Protein AF-A0A7C0URX2-F1 (afdb_monomer)

Sequence (349 aa):
DLDVPRIVHVITKKGKGLHFAEENPEVYHLSPAFLKKIKKKRTFSKVFGEEMVKIGERRKDVVAITAAMELGTGLKDFKERFPERFFDVGIAEQHAVSFASGLSKGGTIPVVAIYSTFLQRALDQIILDVGLQKNKVIFAVDRAGLVPGDGPTHQGIFDLSYFSFFKDFILMSPKDGNELSRMLNFALQTENTCVIRYPKDSADNLPIDTDLTPYRAEVLSEGDDLLIISLGKMSYYVYNILESLHEEGIYPMVLNMRFANPLDIDTVLKYARKIKKVLIVEDHFQFGGIGTRIKPVLMDITGIKIKHLAVTETYPPVGTREELLKRYKLNEEGIKEECERIVGKKIPT

Foldseek 3Di:
DDPDDDDDDDDDQQPPPNVVCSVVVPVVVPDDPDDDPDPDFAWLLCLVCVLLLVCVVVDVLEAEEEAQCCVVSNVVVVCVVPVVRYYHPHNCLLCRLLVQLVSQVVRGEYEYRYELLSNVVNLVSCVPSPQVVQGQYEYEHEQAFQAAFPFQSRGNFCNLQSVVVHQQEWEFAALASLLSSLQVVVSVVDSGHYYYHYRRDHRDDDPDDDHDDPQAWDFLFDDQLEEEEEEHNLLVLVNVCQVVCVVVVHGYGYTHQRTQHPGPLVVVCVNCLRRLHYEYAYSHEPPSGSCPVNVVSSVVRPNHDYDYQYDDDSTQGHHGPQVSCVVRLSGSVSVSVVSCVSSPHDDDD

Structure (mmCIF, N/CA/C/O backbone):
data_AF-A0A7C0URX2-F1
#
_entry.id   AF-A0A7C0URX2-F1
#
loop_
_atom_site.group_PDB
_atom_site.id
_atom_site.type_symbol
_atom_site.label_atom_id
_atom_site.label_alt_id
_atom_site.label_comp_id
_atom_site.label_asym_id
_atom_site.label_entity_id
_atom_site.label_seq_id
_atom_site.pdbx_PDB_ins_code
_atom_site.Cartn_x
_atom_site.Cartn_y
_atom_site.Cartn_z
_atom_site.occupancy
_atom_site.B_iso_or_equiv
_atom_site.auth_seq_id
_atom_site.auth_comp_id
_atom_site.auth_asym_id
_atom_site.auth_atom_id
_atom_site.pdbx_PDB_model_num
ATOM 1 N N . ASP A 1 1 ? 25.320 38.474 -25.582 1.00 62.94 1 ASP A N 1
ATOM 2 C CA . ASP A 1 1 ? 23.965 37.904 -25.647 1.00 62.94 1 ASP A CA 1
ATOM 3 C C . ASP A 1 1 ? 23.908 36.768 -26.645 1.00 62.94 1 ASP A C 1
ATOM 5 O O . ASP A 1 1 ? 24.702 36.753 -27.580 1.00 62.94 1 ASP A O 1
ATOM 9 N N . LEU A 1 2 ? 23.058 35.774 -26.393 1.00 77.19 2 LEU A N 1
ATOM 10 C CA . LEU A 1 2 ? 22.805 34.678 -27.327 1.00 77.19 2 LEU A CA 1
ATOM 11 C C . LEU A 1 2 ? 21.366 34.809 -27.831 1.00 77.19 2 LEU A C 1
ATOM 13 O O . LEU A 1 2 ? 20.440 34.793 -27.027 1.00 77.19 2 LEU A O 1
ATOM 17 N N . ASP A 1 3 ? 21.192 34.886 -29.151 1.00 88.62 3 ASP A N 1
ATOM 18 C CA . ASP A 1 3 ? 19.897 35.186 -29.788 1.00 88.62 3 ASP A CA 1
ATOM 19 C C . ASP A 1 3 ? 19.007 33.949 -30.022 1.00 88.62 3 ASP A C 1
ATOM 21 O O . ASP A 1 3 ? 17.903 34.060 -30.549 1.00 88.62 3 ASP A O 1
ATOM 25 N N . VAL A 1 4 ? 19.479 32.749 -29.657 1.00 92.12 4 VAL A N 1
ATOM 26 C CA . VAL A 1 4 ? 18.742 31.480 -29.805 1.00 92.12 4 VAL A CA 1
ATOM 27 C C . VAL A 1 4 ? 19.079 30.495 -28.676 1.00 92.12 4 VAL A C 1
ATOM 29 O O . VAL A 1 4 ? 20.197 30.537 -28.150 1.00 92.12 4 VAL A O 1
ATOM 32 N N . PRO A 1 5 ? 18.176 29.552 -28.332 1.00 92.94 5 PRO A N 1
ATOM 33 C CA . PRO A 1 5 ? 18.477 28.471 -27.396 1.00 92.94 5 PRO A CA 1
ATOM 34 C C . PRO A 1 5 ? 19.666 27.626 -27.875 1.00 92.94 5 PRO A C 1
ATOM 36 O O . PRO A 1 5 ? 19.731 27.215 -29.035 1.00 92.94 5 PRO A O 1
ATOM 39 N N . ARG A 1 6 ? 20.610 27.337 -26.975 1.00 90.25 6 ARG A N 1
ATOM 40 C CA . ARG A 1 6 ? 21.765 26.464 -27.231 1.00 90.25 6 ARG A CA 1
ATOM 41 C C . ARG A 1 6 ? 21.789 25.342 -26.199 1.00 90.25 6 ARG A C 1
ATOM 43 O O . ARG A 1 6 ? 21.566 25.587 -25.018 1.00 90.25 6 ARG A O 1
ATOM 50 N N . ILE A 1 7 ? 22.099 24.125 -26.641 1.00 93.81 7 ILE A N 1
ATOM 51 C CA . ILE A 1 7 ? 22.352 22.982 -25.758 1.00 93.81 7 ILE A CA 1
ATOM 52 C C . ILE A 1 7 ? 23.865 22.814 -25.639 1.00 93.81 7 ILE A C 1
ATOM 54 O O . ILE A 1 7 ? 24.548 22.628 -26.645 1.00 93.81 7 ILE A O 1
ATOM 58 N N . VAL A 1 8 ? 24.386 22.856 -24.413 1.00 94.62 8 VAL A N 1
ATOM 59 C CA . VAL A 1 8 ? 25.767 22.455 -24.121 1.00 94.62 8 VAL A CA 1
ATOM 60 C C . VAL A 1 8 ? 25.733 21.017 -23.616 1.00 94.62 8 VAL A C 1
ATOM 62 O O . VAL A 1 8 ? 25.289 20.755 -22.501 1.00 94.62 8 VAL A O 1
ATOM 65 N N . HIS A 1 9 ? 26.176 20.072 -24.445 1.00 96.12 9 HIS A N 1
ATOM 66 C CA . HIS A 1 9 ? 26.252 18.664 -24.062 1.00 96.12 9 HIS A CA 1
ATOM 67 C C . HIS A 1 9 ? 27.547 18.410 -23.281 1.00 96.12 9 HIS A C 1
ATOM 69 O O . HIS A 1 9 ? 28.633 18.368 -23.856 1.00 96.12 9 HIS A O 1
ATOM 75 N N . VAL A 1 10 ? 27.429 18.255 -21.961 1.00 95.38 10 VAL A N 1
ATOM 76 C CA . VAL A 1 10 ? 28.558 17.969 -21.064 1.00 95.38 10 VAL A CA 1
ATOM 77 C C . VAL A 1 10 ? 28.549 16.494 -20.668 1.00 95.38 10 VAL A C 1
ATOM 79 O O . VAL A 1 10 ? 27.546 15.990 -20.169 1.00 95.38 10 VAL A O 1
ATOM 82 N N . ILE A 1 11 ? 29.685 15.816 -20.840 1.00 94.94 11 ILE A N 1
ATOM 83 C CA . ILE A 1 11 ? 29.885 14.426 -20.409 1.00 94.94 11 ILE A CA 1
ATOM 84 C C . ILE A 1 11 ? 30.53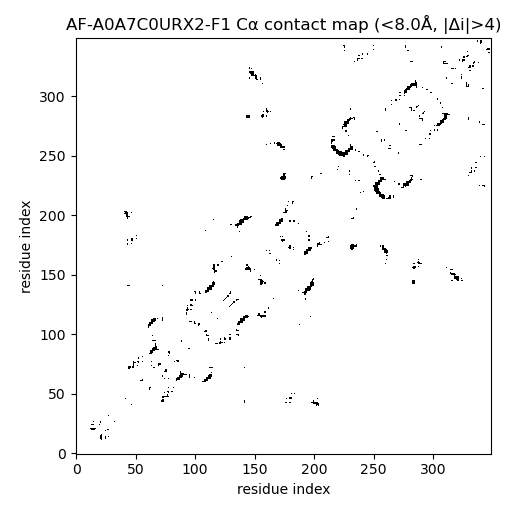1 14.439 -19.020 1.00 94.94 11 ILE A C 1
ATOM 86 O O . ILE A 1 11 ? 31.607 15.006 -18.832 1.00 94.94 11 ILE A O 1
ATOM 90 N N . THR A 1 12 ? 29.883 13.812 -18.037 1.00 93.38 12 THR A N 1
ATOM 91 C CA . THR A 1 12 ? 30.368 13.736 -16.647 1.00 93.38 12 THR A CA 1
ATOM 92 C C . THR A 1 12 ? 30.419 12.287 -16.157 1.00 93.38 12 THR A C 1
ATOM 94 O O . THR A 1 12 ? 29.844 11.392 -16.773 1.00 93.38 12 THR A O 1
ATOM 97 N N . LYS A 1 13 ? 31.118 12.040 -15.039 1.00 89.25 13 LYS A N 1
ATOM 98 C CA . LYS A 1 13 ? 31.151 10.736 -14.357 1.00 89.25 13 LYS A CA 1
ATOM 99 C C . LYS A 1 13 ? 30.486 10.869 -12.987 1.00 89.25 13 LYS A C 1
ATOM 101 O O . LYS A 1 13 ? 30.905 11.692 -12.175 1.00 89.25 13 LYS A O 1
ATOM 106 N N . LYS A 1 14 ? 29.448 10.076 -12.713 1.00 85.62 14 LYS A N 1
ATOM 107 C CA . LYS A 1 14 ? 28.766 10.088 -11.410 1.00 85.62 14 LYS A CA 1
ATOM 108 C C . LYS A 1 14 ? 29.747 9.684 -10.303 1.00 85.62 14 LYS A C 1
ATOM 110 O O . LYS A 1 14 ? 30.506 8.737 -10.472 1.00 85.62 14 LYS A O 1
ATOM 115 N N . GLY A 1 15 ? 29.762 10.442 -9.205 1.00 85.06 15 GLY A N 1
ATOM 116 C CA . GLY A 1 15 ? 30.718 10.243 -8.111 1.00 85.06 15 GLY A CA 1
ATOM 117 C C . GLY A 1 15 ? 32.150 10.707 -8.409 1.00 85.06 15 GLY A C 1
ATOM 118 O O . GLY A 1 15 ? 33.035 10.378 -7.624 1.00 85.06 15 GLY A O 1
ATOM 119 N N . LYS A 1 16 ? 32.401 11.452 -9.506 1.00 86.62 16 LYS A N 1
ATOM 120 C CA . LYS A 1 16 ? 33.749 11.913 -9.884 1.00 86.62 16 LYS A CA 1
ATOM 121 C C . LYS A 1 16 ? 34.481 12.542 -8.693 1.00 86.62 16 LYS A C 1
ATOM 123 O O . LYS A 1 16 ? 33.985 13.494 -8.099 1.00 86.62 16 LYS A O 1
ATOM 128 N N . GLY A 1 17 ? 35.667 12.022 -8.384 1.00 87.75 17 GLY A N 1
ATOM 129 C CA . GLY A 1 17 ? 36.479 12.442 -7.237 1.00 87.75 17 GLY A CA 1
ATOM 130 C C . GLY A 1 17 ? 36.343 11.551 -5.995 1.00 87.75 17 GLY A C 1
ATOM 131 O O . GLY A 1 17 ? 37.107 11.729 -5.051 1.00 87.75 17 GLY A O 1
ATOM 132 N N . LEU A 1 18 ? 35.435 10.567 -5.994 1.00 83.50 18 LEU A N 1
ATOM 133 C CA . LEU A 1 18 ? 35.256 9.580 -4.923 1.00 83.50 18 LEU A CA 1
ATOM 134 C C . LEU A 1 18 ? 35.320 8.160 -5.506 1.00 83.50 18 LEU A C 1
ATOM 136 O O . LEU A 1 18 ? 34.331 7.666 -6.039 1.00 83.50 18 LEU A O 1
ATOM 140 N N . HIS A 1 19 ? 36.470 7.486 -5.386 1.00 83.62 19 HIS A N 1
ATOM 141 C CA . HIS A 1 19 ? 36.752 6.201 -6.057 1.00 83.62 19 HIS A CA 1
ATOM 142 C C . HIS A 1 19 ? 35.640 5.149 -5.895 1.00 83.62 19 HIS A C 1
ATOM 144 O O . HIS A 1 19 ? 35.141 4.619 -6.881 1.00 83.62 19 HIS A O 1
ATOM 150 N N . PHE A 1 20 ? 35.175 4.905 -4.667 1.00 80.75 20 PHE A N 1
ATOM 151 C CA . PHE A 1 20 ? 34.118 3.922 -4.397 1.00 80.75 20 PHE A CA 1
ATOM 152 C C . PHE A 1 20 ? 32.764 4.298 -5.032 1.00 80.75 20 PHE A C 1
ATOM 154 O O . PHE A 1 20 ? 32.006 3.415 -5.435 1.00 80.75 20 PHE A O 1
ATOM 161 N N . ALA A 1 21 ? 32.459 5.597 -5.151 1.00 81.75 21 ALA A N 1
ATOM 162 C CA . ALA A 1 21 ? 31.243 6.095 -5.792 1.00 81.75 21 ALA A CA 1
ATOM 163 C C . ALA A 1 21 ? 31.359 6.096 -7.322 1.00 81.75 21 ALA A C 1
ATOM 165 O O . ALA A 1 21 ? 30.354 5.922 -8.003 1.00 81.75 21 ALA A O 1
ATOM 166 N N . GLU A 1 22 ? 32.573 6.251 -7.856 1.00 84.69 22 GLU A N 1
ATOM 167 C CA . GLU A 1 22 ? 32.857 6.070 -9.280 1.00 84.69 22 GLU A CA 1
ATOM 168 C C . GLU A 1 22 ? 32.729 4.601 -9.718 1.00 84.69 22 GLU A C 1
ATOM 170 O O . GLU A 1 22 ? 32.303 4.349 -10.843 1.00 84.69 22 GLU A O 1
ATOM 175 N N . GLU A 1 23 ? 33.105 3.648 -8.857 1.00 84.06 23 GLU A N 1
ATOM 176 C CA . GLU A 1 23 ? 33.003 2.204 -9.125 1.00 84.06 23 GLU A CA 1
ATOM 177 C C . GLU A 1 23 ? 31.579 1.664 -8.961 1.00 84.06 23 GLU A C 1
ATOM 179 O O . GLU A 1 23 ? 31.169 0.784 -9.711 1.00 84.06 23 GLU A O 1
ATOM 184 N N . ASN A 1 24 ? 30.811 2.187 -7.996 1.00 79.56 24 ASN A N 1
ATOM 185 C CA . ASN A 1 24 ? 29.455 1.711 -7.693 1.00 79.56 24 ASN A CA 1
ATOM 186 C C . ASN A 1 24 ? 28.424 2.861 -7.644 1.00 79.56 24 ASN A C 1
ATOM 188 O O . ASN A 1 24 ? 27.751 3.060 -6.625 1.00 79.56 24 ASN A O 1
ATOM 192 N N . PRO A 1 25 ? 28.254 3.633 -8.732 1.00 78.88 25 PRO A N 1
ATOM 193 C CA . PRO A 1 25 ? 27.472 4.876 -8.735 1.00 78.88 25 PRO A CA 1
ATOM 194 C C . PRO A 1 25 ? 25.976 4.690 -8.436 1.00 78.88 25 PRO A C 1
ATOM 196 O O . PRO A 1 25 ? 25.285 5.644 -8.065 1.00 78.88 25 PRO A O 1
ATOM 199 N N . GLU A 1 26 ? 25.461 3.476 -8.609 1.00 76.25 26 GLU A N 1
ATOM 200 C CA . GLU A 1 26 ? 24.081 3.104 -8.300 1.00 76.25 26 GLU A CA 1
ATOM 201 C C . GLU A 1 26 ? 23.850 2.982 -6.787 1.00 76.25 26 GLU A C 1
ATOM 203 O O . GLU A 1 26 ? 22.880 3.523 -6.258 1.00 76.25 26 GLU A O 1
ATOM 208 N N . VAL A 1 27 ? 24.791 2.358 -6.069 1.00 74.38 27 VAL A N 1
ATOM 209 C CA . VAL A 1 27 ? 24.742 2.182 -4.606 1.00 74.38 27 VAL A CA 1
ATOM 210 C C . VAL A 1 27 ? 24.884 3.527 -3.890 1.00 74.38 27 VAL A C 1
ATOM 212 O O . VAL A 1 27 ? 24.195 3.803 -2.906 1.00 74.38 27 VAL A O 1
ATOM 215 N N . TYR A 1 28 ? 25.752 4.392 -4.414 1.00 74.25 28 TYR A N 1
ATOM 216 C CA . TYR A 1 28 ? 26.068 5.692 -3.823 1.00 74.25 28 TYR A CA 1
ATOM 217 C C . TYR A 1 28 ? 25.217 6.843 -4.380 1.00 74.25 28 TYR A C 1
ATOM 219 O O . TYR A 1 28 ? 25.561 8.005 -4.194 1.00 74.25 28 TYR A O 1
ATOM 227 N N . HIS A 1 29 ? 24.087 6.550 -5.036 1.00 72.88 29 HIS A N 1
ATOM 228 C CA . HIS A 1 29 ? 23.225 7.587 -5.613 1.00 72.88 29 HIS A CA 1
ATOM 229 C C . HIS A 1 29 ? 22.652 8.562 -4.568 1.00 72.88 29 HIS A C 1
ATOM 231 O O . HIS A 1 29 ? 22.529 9.747 -4.866 1.00 72.88 29 HIS A O 1
ATOM 237 N N . LEU A 1 30 ? 22.318 8.055 -3.375 1.00 61.75 30 LEU A N 1
ATOM 238 C CA . LEU A 1 30 ? 21.712 8.808 -2.264 1.00 61.75 30 LEU A CA 1
ATOM 239 C C . LEU A 1 30 ? 22.361 8.499 -0.899 1.00 61.75 30 LEU A C 1
ATOM 241 O O . LEU A 1 30 ? 21.925 9.022 0.123 1.00 61.75 30 LEU A O 1
ATOM 245 N N . SER A 1 31 ? 23.377 7.629 -0.852 1.00 59.53 31 SER A N 1
ATOM 246 C CA . SER A 1 31 ? 23.990 7.209 0.415 1.00 59.53 31 SER A CA 1
ATOM 247 C C . SER A 1 31 ? 25.107 8.166 0.826 1.00 59.53 31 SER A C 1
ATOM 249 O O . SER A 1 31 ? 26.057 8.332 0.055 1.00 59.53 31 SER A O 1
ATOM 251 N N . PRO A 1 32 ? 25.072 8.743 2.046 1.00 53.81 32 PRO A N 1
ATOM 252 C CA . PRO A 1 32 ? 26.237 9.410 2.606 1.00 53.81 32 PRO A CA 1
ATOM 253 C C . PRO A 1 32 ? 27.400 8.418 2.648 1.00 53.81 32 PRO A C 1
ATOM 255 O O . PRO A 1 32 ? 27.251 7.303 3.148 1.00 53.81 32 PRO A O 1
ATOM 258 N N . ALA A 1 33 ? 28.564 8.835 2.159 1.00 48.25 33 ALA A N 1
ATOM 259 C CA . ALA A 1 33 ? 29.767 8.016 1.992 1.00 48.25 33 ALA A CA 1
ATOM 260 C C . ALA A 1 33 ? 30.328 7.347 3.275 1.00 48.25 33 ALA A C 1
ATOM 262 O O . ALA A 1 33 ? 31.351 6.672 3.206 1.00 48.25 33 ALA A O 1
ATOM 263 N N . PHE A 1 34 ? 29.691 7.507 4.443 1.00 50.97 34 PHE A N 1
ATOM 264 C CA . PHE A 1 34 ? 30.297 7.240 5.752 1.00 50.97 34 PHE A CA 1
ATOM 265 C C . PHE A 1 34 ? 29.464 6.412 6.747 1.00 50.97 34 PHE A C 1
ATOM 267 O O . PHE A 1 34 ? 29.877 6.275 7.899 1.00 50.97 34 PHE A O 1
ATOM 274 N N . LEU A 1 35 ? 28.319 5.828 6.374 1.00 46.44 35 LEU A N 1
ATOM 275 C CA . LEU A 1 35 ? 27.488 5.117 7.359 1.00 46.44 35 LEU A CA 1
ATOM 276 C C . LEU A 1 35 ? 27.747 3.601 7.430 1.00 46.44 35 LEU A C 1
ATOM 278 O O . LEU A 1 35 ? 27.738 2.880 6.434 1.00 46.44 35 LEU A O 1
ATOM 282 N N . LYS A 1 36 ? 27.996 3.168 8.678 1.00 44.53 36 LYS A N 1
ATOM 283 C CA . LYS A 1 36 ? 28.277 1.816 9.196 1.00 44.53 36 LYS A CA 1
ATOM 284 C C . LYS A 1 36 ? 27.405 0.720 8.572 1.00 44.53 36 LYS A C 1
ATOM 286 O O . LYS A 1 36 ? 26.278 0.976 8.175 1.00 44.53 36 LYS A O 1
ATOM 291 N N . LYS A 1 37 ? 27.889 -0.535 8.619 1.00 41.38 37 LYS A N 1
ATOM 292 C CA . LYS A 1 37 ? 27.102 -1.765 8.376 1.00 41.38 37 LYS A CA 1
ATOM 293 C C . LYS A 1 37 ? 25.793 -1.735 9.184 1.00 41.38 37 LYS A C 1
ATOM 295 O O . LYS A 1 37 ? 25.756 -2.178 10.330 1.00 41.38 37 LYS A O 1
ATOM 300 N N . ILE A 1 38 ? 24.718 -1.229 8.590 1.00 50.25 38 ILE A N 1
ATOM 301 C CA . ILE A 1 38 ? 23.366 -1.368 9.127 1.00 50.25 38 ILE A CA 1
ATOM 302 C C . ILE A 1 38 ? 22.976 -2.832 8.912 1.00 50.25 38 ILE A C 1
ATOM 304 O O . ILE A 1 38 ? 23.150 -3.372 7.815 1.00 50.25 38 ILE A O 1
ATOM 308 N N . LYS A 1 39 ? 22.483 -3.506 9.961 1.00 50.28 39 LYS A N 1
ATOM 309 C CA . LYS A 1 39 ? 21.893 -4.845 9.820 1.00 50.28 39 LYS A CA 1
ATOM 310 C C . LYS A 1 39 ? 20.808 -4.760 8.744 1.00 50.28 39 LYS A C 1
ATOM 312 O O . LYS A 1 39 ? 19.854 -4.002 8.901 1.00 50.28 39 LYS A O 1
ATOM 317 N N . LYS A 1 40 ? 20.965 -5.510 7.647 1.00 59.16 40 LYS A N 1
ATOM 318 C CA . LYS A 1 40 ? 19.985 -5.549 6.555 1.00 59.16 40 LYS A CA 1
ATOM 319 C C . LYS A 1 40 ? 18.682 -6.154 7.084 1.00 59.16 40 LYS A C 1
ATOM 321 O O . LYS A 1 40 ? 18.547 -7.374 7.114 1.00 59.16 40 LYS A O 1
ATOM 326 N N . LYS A 1 41 ? 17.741 -5.310 7.517 1.00 78.06 41 LYS A N 1
ATOM 327 C CA . LYS A 1 41 ? 16.351 -5.727 7.742 1.00 78.06 41 LYS A CA 1
ATOM 328 C C . LYS A 1 41 ? 15.763 -6.185 6.405 1.00 78.06 41 LYS A C 1
ATOM 330 O O . LYS A 1 41 ? 16.112 -5.643 5.353 1.00 78.06 41 LYS A O 1
ATOM 335 N N . ARG A 1 42 ? 14.899 -7.199 6.430 1.00 90.94 42 ARG A N 1
ATOM 336 C CA . ARG A 1 42 ? 14.163 -7.644 5.241 1.00 90.94 42 ARG A CA 1
ATOM 337 C C . ARG A 1 42 ? 13.133 -6.564 4.907 1.00 90.94 42 ARG A C 1
ATOM 339 O O . ARG A 1 42 ? 12.306 -6.247 5.751 1.00 90.94 42 ARG A O 1
ATOM 346 N N . THR A 1 43 ? 13.219 -5.947 3.732 1.00 96.25 43 THR A N 1
ATOM 347 C CA . THR A 1 43 ? 12.327 -4.849 3.312 1.00 96.25 43 THR A CA 1
ATOM 348 C C . THR A 1 43 ? 11.208 -5.351 2.408 1.00 96.25 43 THR A C 1
ATOM 350 O O . THR A 1 43 ? 11.351 -6.411 1.795 1.00 96.25 43 THR A O 1
ATOM 353 N N . PHE A 1 44 ? 10.126 -4.579 2.263 1.00 98.12 44 PHE A N 1
ATOM 354 C CA . PHE A 1 44 ? 9.050 -4.924 1.323 1.00 98.12 44 PHE A CA 1
ATOM 355 C C . PHE A 1 44 ? 9.555 -5.085 -0.116 1.00 98.12 44 PHE A C 1
ATOM 357 O O . PHE A 1 44 ? 9.217 -6.074 -0.755 1.00 98.12 44 PHE A O 1
ATOM 364 N N . SER A 1 45 ? 10.442 -4.207 -0.601 1.00 97.81 45 SER A N 1
ATOM 365 C CA . SER A 1 45 ? 11.033 -4.339 -1.946 1.00 97.81 45 SER A CA 1
ATOM 366 C C . SER A 1 45 ? 11.822 -5.634 -2.115 1.00 97.81 45 SER A C 1
ATOM 368 O O . SER A 1 45 ? 11.778 -6.252 -3.173 1.00 97.81 45 SER A O 1
ATOM 370 N N . LYS A 1 46 ? 12.526 -6.081 -1.065 1.00 97.00 46 LYS A N 1
ATOM 371 C CA . LYS A 1 46 ? 13.247 -7.356 -1.099 1.00 97.00 46 LYS A CA 1
ATOM 372 C C . LYS A 1 46 ? 12.278 -8.539 -1.161 1.00 97.00 46 LYS A C 1
ATOM 374 O O . LYS A 1 46 ? 12.495 -9.441 -1.959 1.00 97.00 46 LYS A O 1
ATOM 379 N N . VAL A 1 47 ? 11.210 -8.521 -0.362 1.00 98.25 47 VAL A N 1
ATOM 380 C CA . VAL A 1 47 ? 10.165 -9.560 -0.406 1.00 98.25 47 VAL A CA 1
ATO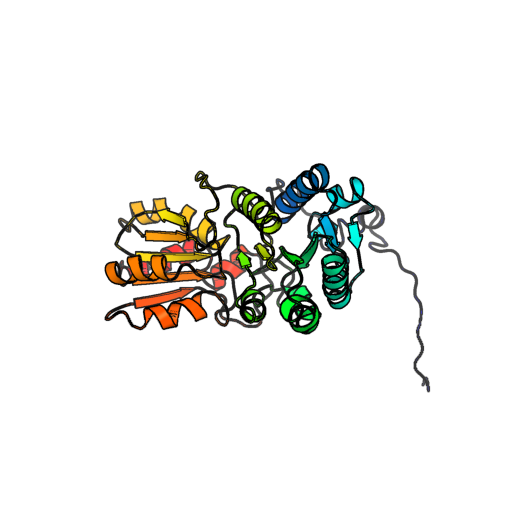M 381 C C . VAL A 1 47 ? 9.477 -9.592 -1.770 1.00 98.25 47 VAL A C 1
ATOM 383 O O . VAL A 1 47 ? 9.310 -10.666 -2.337 1.00 98.25 47 VAL A O 1
ATOM 386 N N . PHE A 1 48 ? 9.123 -8.426 -2.313 1.00 98.81 48 PHE A N 1
ATOM 387 C CA . PHE A 1 48 ? 8.538 -8.301 -3.645 1.00 98.81 48 PHE A CA 1
ATOM 388 C C . PHE A 1 48 ? 9.462 -8.890 -4.717 1.00 98.81 48 PHE A C 1
ATOM 390 O O . PHE A 1 48 ? 9.015 -9.721 -5.501 1.00 98.81 48 PHE A O 1
ATOM 397 N N . GLY A 1 49 ? 10.748 -8.527 -4.718 1.00 98.56 49 GLY A N 1
ATOM 398 C CA . GLY A 1 49 ? 11.736 -9.065 -5.657 1.00 98.56 49 GLY A CA 1
ATOM 399 C C . GLY A 1 49 ? 11.891 -10.584 -5.568 1.00 98.56 49 GLY A C 1
ATOM 400 O O . GLY A 1 49 ? 11.829 -11.277 -6.584 1.00 98.56 49 GLY A O 1
ATOM 401 N N . GLU A 1 50 ? 12.022 -11.113 -4.346 1.00 98.50 50 GLU A N 1
ATOM 402 C CA . GLU A 1 50 ? 12.081 -12.558 -4.082 1.00 98.50 50 GLU A CA 1
ATOM 403 C C . GLU A 1 50 ? 10.831 -13.279 -4.612 1.00 98.50 50 GLU A C 1
ATOM 405 O O . GLU A 1 50 ? 10.941 -14.334 -5.240 1.00 98.50 50 GLU A O 1
ATOM 410 N N . GLU A 1 51 ? 9.640 -12.721 -4.384 1.00 98.75 51 GLU A N 1
ATOM 411 C CA . GLU A 1 51 ? 8.391 -13.325 -4.850 1.00 98.75 51 GLU A CA 1
ATOM 412 C C . GLU A 1 51 ? 8.222 -13.203 -6.368 1.00 98.75 51 GLU A C 1
ATOM 414 O O . GLU A 1 51 ? 7.803 -14.167 -7.005 1.00 98.75 51 GLU A O 1
ATOM 419 N N . MET A 1 52 ? 8.626 -12.083 -6.974 1.00 98.81 52 MET A N 1
ATOM 420 C CA . MET A 1 52 ? 8.645 -11.920 -8.428 1.00 98.81 52 MET A CA 1
ATOM 421 C C . MET A 1 52 ? 9.531 -12.965 -9.102 1.00 98.81 52 MET A C 1
ATOM 423 O O . MET A 1 52 ? 9.125 -13.530 -10.116 1.00 98.81 52 MET A O 1
ATOM 427 N N . VAL A 1 53 ? 10.703 -13.282 -8.537 1.00 98.75 53 VAL A N 1
ATOM 428 C CA . VAL A 1 53 ? 11.561 -14.363 -9.053 1.00 98.75 53 VAL A CA 1
ATOM 429 C C . VAL A 1 53 ? 10.825 -15.700 -9.015 1.00 98.75 53 VAL A C 1
ATOM 431 O O . VAL A 1 53 ? 10.724 -16.361 -10.049 1.00 98.75 53 VAL A O 1
ATOM 434 N N . LYS A 1 54 ? 10.234 -16.068 -7.871 1.00 98.75 54 LYS A N 1
ATOM 435 C CA . LYS A 1 54 ? 9.450 -17.310 -7.770 1.00 98.75 54 LYS A CA 1
ATOM 436 C C . LYS A 1 54 ? 8.281 -17.324 -8.753 1.00 98.75 54 LYS A C 1
ATOM 438 O O . LYS A 1 54 ? 7.937 -18.383 -9.276 1.00 98.75 54 LYS A O 1
ATOM 443 N N . ILE A 1 55 ? 7.610 -16.185 -8.957 1.00 98.69 55 ILE A N 1
ATOM 444 C CA . ILE A 1 55 ? 6.520 -16.044 -9.933 1.00 98.69 55 ILE A CA 1
ATOM 445 C C . ILE A 1 55 ? 7.070 -16.306 -11.331 1.00 98.69 55 ILE A C 1
ATOM 447 O O . ILE A 1 55 ? 6.517 -17.135 -12.047 1.00 98.69 55 ILE A O 1
ATOM 451 N N . GLY A 1 56 ? 8.188 -15.677 -11.688 1.00 98.38 56 GLY A N 1
ATOM 452 C CA . GLY A 1 56 ? 8.853 -15.861 -12.972 1.00 98.38 56 GLY A CA 1
ATOM 453 C C . GLY A 1 56 ? 9.253 -17.313 -13.245 1.00 98.38 56 GLY A C 1
ATOM 454 O O . GLY A 1 56 ? 9.125 -17.755 -14.386 1.00 98.38 56 GLY A O 1
ATOM 455 N N . GLU A 1 57 ? 9.666 -18.073 -12.228 1.00 98.44 57 GLU A N 1
ATOM 456 C CA . GLU A 1 57 ? 10.014 -19.499 -12.361 1.00 98.44 57 GLU A CA 1
ATOM 457 C C . GLU A 1 57 ? 8.804 -20.370 -12.744 1.00 98.44 57 GLU A C 1
ATOM 459 O O . GLU A 1 57 ? 8.948 -21.313 -13.523 1.00 98.44 57 GLU A O 1
ATOM 464 N N . ARG A 1 58 ? 7.601 -20.044 -12.246 1.00 98.06 58 ARG A N 1
ATOM 465 C CA . ARG A 1 58 ? 6.377 -20.845 -12.459 1.00 98.06 58 ARG A CA 1
ATOM 466 C C . ARG A 1 58 ? 5.401 -20.279 -13.501 1.00 98.06 58 ARG A C 1
ATOM 468 O O . ARG A 1 58 ? 4.531 -21.007 -13.972 1.00 98.06 58 ARG A O 1
ATOM 475 N N . ARG A 1 59 ? 5.514 -18.998 -13.864 1.00 97.62 59 ARG A N 1
ATOM 476 C CA . ARG A 1 59 ? 4.617 -18.286 -14.795 1.00 97.62 59 ARG A CA 1
ATOM 477 C C . ARG A 1 59 ? 5.430 -17.605 -15.886 1.00 97.62 59 ARG A C 1
ATOM 479 O O . ARG A 1 59 ? 6.163 -16.658 -15.611 1.00 97.62 59 ARG A O 1
ATOM 486 N N . LYS A 1 60 ? 5.288 -18.075 -17.129 1.00 97.56 60 LYS A N 1
ATOM 487 C CA . LYS A 1 60 ? 5.980 -17.518 -18.310 1.00 97.56 60 LYS A CA 1
ATOM 488 C C . LYS A 1 60 ? 5.276 -16.301 -18.913 1.00 97.56 60 LYS A C 1
ATOM 490 O O . LYS A 1 60 ? 5.904 -15.540 -19.633 1.00 97.56 60 LYS A O 1
ATOM 495 N N . ASP A 1 61 ? 4.002 -16.127 -18.594 1.00 97.75 61 ASP A N 1
ATOM 496 C CA . ASP A 1 61 ? 3.139 -15.039 -19.049 1.00 97.75 61 ASP A CA 1
ATOM 497 C C . ASP A 1 61 ? 3.213 -13.793 -18.157 1.00 97.75 61 ASP A C 1
ATOM 499 O O . ASP A 1 61 ? 2.528 -12.816 -18.425 1.00 97.75 61 ASP A O 1
ATOM 503 N N . VAL A 1 62 ? 4.032 -13.801 -17.102 1.00 98.69 62 VAL A N 1
ATOM 504 C CA . VAL A 1 62 ? 4.260 -12.630 -16.245 1.00 98.69 62 VAL A CA 1
ATOM 505 C C . VAL A 1 62 ? 5.515 -11.890 -16.693 1.00 98.69 62 VAL A C 1
ATOM 507 O O . VAL A 1 62 ? 6.569 -12.510 -16.877 1.00 98.69 62 VAL A O 1
ATOM 510 N N . VAL A 1 63 ? 5.406 -10.567 -16.802 1.00 98.75 63 VAL A N 1
ATOM 511 C CA . VAL A 1 63 ? 6.521 -9.654 -17.095 1.00 98.75 63 VAL A CA 1
ATOM 512 C C . VAL A 1 63 ? 6.623 -8.570 -16.027 1.00 98.75 63 VAL A C 1
ATOM 514 O O . VAL A 1 63 ? 5.615 -8.174 -15.441 1.00 98.75 63 VAL A O 1
ATOM 517 N N . ALA A 1 64 ? 7.836 -8.086 -15.774 1.00 98.81 64 ALA A N 1
ATOM 518 C CA . ALA A 1 64 ? 8.105 -7.002 -14.837 1.00 98.81 64 ALA A CA 1
ATOM 519 C C . ALA A 1 64 ? 8.458 -5.722 -15.599 1.00 98.81 64 ALA A C 1
ATOM 521 O O . ALA A 1 64 ? 9.296 -5.743 -16.500 1.00 98.81 64 ALA A O 1
ATOM 522 N N . ILE A 1 65 ? 7.831 -4.610 -15.226 1.00 98.81 65 ILE A N 1
ATOM 523 C CA . ILE A 1 65 ? 8.048 -3.296 -15.834 1.00 98.81 65 ILE A CA 1
ATOM 524 C C . ILE A 1 65 ? 8.454 -2.320 -14.731 1.00 98.81 65 ILE A C 1
ATOM 526 O O . ILE A 1 65 ? 7.817 -2.274 -13.678 1.00 98.81 65 ILE A O 1
ATOM 530 N N . THR A 1 66 ? 9.489 -1.521 -14.970 1.00 98.50 66 THR A N 1
ATOM 531 C CA . THR A 1 66 ? 9.888 -0.416 -14.091 1.00 98.50 66 THR A CA 1
ATOM 532 C C . THR A 1 66 ? 10.212 0.838 -14.897 1.00 98.50 66 THR A C 1
ATOM 534 O O . THR A 1 66 ? 10.438 0.767 -16.103 1.00 98.50 66 THR A O 1
ATOM 537 N N . ALA A 1 67 ? 10.234 1.986 -14.223 1.00 97.19 67 ALA A N 1
ATOM 538 C CA . ALA A 1 67 ? 10.613 3.270 -14.799 1.00 97.19 67 ALA A CA 1
ATOM 539 C C . ALA A 1 67 ? 11.922 3.767 -14.155 1.00 97.19 67 ALA A C 1
ATOM 541 O O . ALA A 1 67 ? 11.894 4.567 -13.223 1.00 97.19 67 ALA A O 1
ATOM 542 N N . ALA A 1 68 ? 13.069 3.232 -14.589 1.00 95.56 68 ALA A N 1
ATOM 543 C CA . ALA A 1 68 ? 14.413 3.518 -14.066 1.00 95.56 68 ALA A CA 1
ATOM 544 C C . ALA A 1 68 ? 14.630 3.221 -12.565 1.00 95.56 68 ALA A C 1
ATOM 546 O O . ALA A 1 68 ? 15.514 3.797 -11.925 1.00 95.56 68 ALA A O 1
ATOM 547 N N . MET A 1 69 ? 13.834 2.324 -11.974 1.00 94.88 69 MET A N 1
ATOM 548 C CA . MET A 1 69 ? 13.835 2.047 -10.529 1.00 94.88 69 MET A CA 1
ATOM 549 C C . MET A 1 69 ? 14.101 0.578 -10.184 1.00 94.88 69 MET A C 1
ATOM 551 O O . MET A 1 69 ? 13.647 0.098 -9.144 1.00 94.88 69 MET A O 1
ATOM 555 N N . GLU A 1 70 ? 14.865 -0.140 -11.010 1.00 94.56 70 GLU A N 1
ATOM 556 C CA . GLU A 1 70 ? 15.175 -1.568 -10.828 1.00 94.56 70 GLU A CA 1
ATOM 557 C C . GLU A 1 70 ? 15.638 -1.905 -9.397 1.00 94.56 70 GLU A C 1
ATOM 559 O O . GLU A 1 70 ? 15.007 -2.701 -8.698 1.00 94.56 70 GLU A O 1
ATOM 564 N N . LEU A 1 71 ? 16.713 -1.263 -8.927 1.00 89.88 71 LEU A N 1
ATOM 565 C CA . LEU A 1 71 ? 17.251 -1.497 -7.582 1.00 89.88 71 LEU A CA 1
ATOM 566 C C . LEU A 1 71 ? 16.281 -1.053 -6.489 1.00 89.88 71 LEU A C 1
ATOM 568 O O . LEU A 1 71 ? 16.142 -1.711 -5.460 1.00 89.88 71 LEU A O 1
ATOM 572 N N . GLY A 1 72 ? 15.617 0.081 -6.714 1.00 90.75 72 GLY A N 1
ATOM 573 C CA . GLY A 1 72 ? 14.689 0.672 -5.763 1.00 90.75 72 GLY A CA 1
ATOM 574 C C . GLY A 1 72 ? 13.503 -0.240 -5.471 1.00 90.75 72 GLY A C 1
ATOM 575 O O . GLY A 1 72 ? 13.135 -0.421 -4.311 1.00 90.75 72 GLY A O 1
ATOM 576 N N . THR A 1 73 ? 12.953 -0.844 -6.518 1.00 94.00 73 THR A N 1
ATOM 577 C CA . THR A 1 73 ? 11.786 -1.730 -6.458 1.00 94.00 73 THR A CA 1
ATOM 578 C C . THR A 1 73 ? 12.151 -3.191 -6.206 1.00 94.00 73 THR A C 1
ATOM 580 O O . THR A 1 73 ? 11.262 -3.990 -5.954 1.00 94.00 73 THR A O 1
ATOM 583 N N . GLY A 1 74 ? 13.439 -3.550 -6.198 1.00 96.00 74 GLY A N 1
ATOM 584 C CA . GLY A 1 74 ? 13.899 -4.909 -5.894 1.00 96.00 74 GLY A CA 1
ATOM 585 C C . GLY A 1 74 ? 13.862 -5.876 -7.081 1.00 96.00 74 GLY A C 1
ATOM 586 O O . GLY A 1 74 ? 13.882 -7.084 -6.874 1.00 96.00 74 GLY A O 1
ATOM 587 N N . LEU A 1 75 ? 13.829 -5.376 -8.319 1.00 98.00 75 LEU A N 1
ATOM 588 C CA . LEU A 1 75 ? 13.695 -6.203 -9.527 1.00 98.00 75 LEU A CA 1
ATOM 589 C C . LEU A 1 75 ? 15.015 -6.719 -10.117 1.00 98.00 75 LEU A C 1
ATOM 591 O O . LEU A 1 75 ? 14.984 -7.432 -11.119 1.00 98.00 75 LEU A O 1
ATOM 595 N N . LYS A 1 76 ? 16.159 -6.410 -9.498 1.00 96.94 76 LYS A N 1
ATOM 596 C CA . LYS A 1 76 ? 17.485 -6.829 -9.977 1.00 96.94 76 LYS A CA 1
ATOM 597 C C . LYS A 1 76 ? 17.557 -8.331 -10.282 1.00 96.94 76 LYS A C 1
ATOM 599 O O . LYS A 1 76 ? 17.853 -8.721 -11.407 1.00 96.94 76 LYS A O 1
ATOM 604 N N . ASP A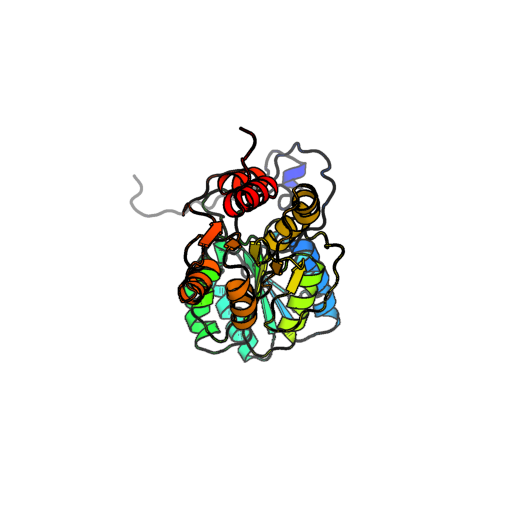 1 77 ? 17.217 -9.170 -9.305 1.00 97.88 77 ASP A N 1
ATOM 605 C CA . ASP A 1 77 ? 17.322 -10.627 -9.450 1.00 97.88 77 ASP A CA 1
ATOM 606 C C . ASP A 1 77 ? 16.330 -11.174 -10.496 1.00 97.88 77 ASP A C 1
ATOM 608 O O . ASP A 1 77 ? 16.612 -12.167 -11.167 1.00 97.88 77 ASP A O 1
ATOM 612 N N . PHE A 1 78 ? 15.174 -10.520 -10.673 1.00 98.62 78 PHE A N 1
ATOM 613 C CA . PHE A 1 78 ? 14.215 -10.879 -11.721 1.00 98.62 78 PHE A CA 1
ATOM 614 C C . PHE A 1 78 ? 14.778 -10.578 -13.111 1.00 98.62 78 PHE A C 1
ATOM 616 O O . PHE A 1 78 ? 14.707 -11.436 -13.988 1.00 98.62 78 PHE A O 1
ATOM 623 N N . LYS A 1 79 ? 15.379 -9.397 -13.304 1.00 98.31 79 LYS A N 1
ATOM 624 C CA . LYS A 1 79 ? 16.051 -9.019 -14.555 1.00 98.31 79 LYS A CA 1
ATOM 625 C C . LYS A 1 79 ? 17.179 -9.984 -14.905 1.00 98.31 79 LYS A C 1
ATOM 627 O O . LYS A 1 79 ? 17.260 -10.422 -16.046 1.00 98.31 79 LYS A O 1
ATOM 632 N N . GLU A 1 80 ? 18.037 -10.318 -13.941 1.00 98.19 80 GLU A N 1
ATOM 633 C CA . GLU A 1 80 ? 19.174 -11.219 -14.173 1.00 98.19 80 GLU A CA 1
ATOM 634 C C . GLU A 1 80 ? 18.718 -12.623 -14.605 1.00 98.19 80 GLU A C 1
ATOM 636 O O . GLU A 1 80 ? 19.344 -13.240 -15.465 1.00 98.19 80 GLU A O 1
ATOM 641 N N . ARG A 1 81 ? 17.609 -13.123 -14.043 1.00 98.44 81 ARG A N 1
ATOM 642 C CA . ARG A 1 81 ? 17.074 -14.462 -14.350 1.00 98.44 81 ARG A CA 1
ATOM 643 C C . ARG A 1 81 ? 16.162 -14.502 -15.574 1.00 98.44 81 ARG A C 1
ATOM 645 O O . ARG A 1 81 ? 16.112 -15.521 -16.259 1.00 98.44 81 ARG A O 1
ATOM 652 N N . PHE A 1 82 ? 15.415 -13.431 -15.833 1.00 98.44 82 PHE A N 1
ATOM 653 C CA . PHE A 1 82 ? 14.384 -13.363 -16.871 1.00 98.44 82 PHE A CA 1
ATOM 654 C C . PHE A 1 82 ? 14.497 -12.078 -17.709 1.00 98.44 82 PHE A C 1
ATOM 656 O O . PHE A 1 82 ? 13.528 -11.319 -17.786 1.00 98.44 82 PHE A O 1
ATOM 663 N N . PRO A 1 83 ? 15.646 -11.827 -18.365 1.00 98.19 83 PRO A N 1
ATOM 664 C CA . PRO A 1 83 ? 15.902 -10.562 -19.058 1.00 98.19 83 PRO A CA 1
ATOM 665 C C . PRO A 1 83 ? 14.872 -10.265 -20.156 1.00 98.19 83 PRO A C 1
ATOM 667 O O . PRO A 1 83 ? 14.402 -9.140 -20.257 1.00 98.19 83 PRO A O 1
ATOM 670 N N . GLU A 1 84 ? 14.419 -11.284 -20.891 1.00 98.25 84 GLU A N 1
ATOM 671 C CA . GLU A 1 84 ? 13.397 -11.160 -21.950 1.00 98.25 84 GLU A CA 1
ATOM 672 C C . GLU A 1 84 ? 11.992 -10.788 -21.436 1.00 98.25 84 GLU A C 1
ATOM 674 O O . GLU A 1 84 ? 11.080 -10.525 -22.217 1.00 98.25 84 GLU A O 1
ATOM 679 N N . ARG A 1 85 ? 11.781 -10.816 -20.115 1.00 98.44 85 ARG A N 1
ATOM 680 C CA . ARG A 1 85 ? 10.501 -10.502 -19.458 1.00 98.44 85 ARG A CA 1
ATOM 681 C C . ARG A 1 85 ? 10.616 -9.332 -18.490 1.00 98.44 85 ARG A C 1
ATOM 683 O O . ARG A 1 85 ? 9.695 -9.095 -17.707 1.00 98.44 85 ARG A O 1
ATOM 690 N N . PHE A 1 86 ? 11.736 -8.623 -18.523 1.00 98.75 86 PHE A N 1
ATOM 691 C CA . PHE A 1 86 ? 11.977 -7.430 -17.734 1.00 98.75 86 PHE A CA 1
ATOM 692 C C . PHE A 1 86 ? 12.122 -6.225 -18.662 1.00 98.75 86 PHE A C 1
ATOM 694 O O . PHE A 1 86 ? 12.927 -6.238 -19.589 1.00 98.75 86 PHE A O 1
ATOM 701 N N . PHE A 1 87 ? 11.373 -5.165 -18.377 1.00 98.69 87 PHE A N 1
ATOM 702 C CA . PHE A 1 87 ? 11.380 -3.940 -19.166 1.00 98.69 87 PHE A CA 1
ATOM 703 C C . PHE A 1 87 ? 11.650 -2.735 -18.265 1.00 98.69 87 PHE A C 1
ATOM 705 O O . PHE A 1 87 ? 10.863 -2.428 -17.369 1.00 98.69 87 PHE A O 1
ATOM 712 N N . ASP A 1 88 ? 12.750 -2.032 -18.525 1.00 98.31 88 ASP A N 1
ATOM 713 C CA . ASP A 1 88 ? 13.010 -0.709 -17.960 1.00 98.31 88 ASP A CA 1
ATOM 714 C C . ASP A 1 88 ? 12.735 0.344 -19.034 1.00 98.31 88 ASP A C 1
ATOM 716 O O . ASP A 1 88 ? 13.430 0.405 -20.050 1.00 98.31 88 ASP A O 1
ATOM 720 N N . VAL A 1 89 ? 11.698 1.151 -18.821 1.00 98.12 89 VAL A N 1
ATOM 721 C CA . VAL A 1 89 ? 11.275 2.179 -19.782 1.00 98.12 89 VAL A CA 1
ATOM 722 C C . VAL A 1 89 ? 11.968 3.531 -19.568 1.00 98.12 89 VAL A C 1
ATOM 724 O O . VAL A 1 89 ? 11.599 4.522 -20.199 1.00 98.12 89 VAL A O 1
ATOM 727 N N . GLY A 1 90 ? 12.961 3.604 -18.675 1.00 97.38 90 GLY A N 1
ATOM 728 C CA . GLY A 1 90 ? 13.566 4.865 -18.252 1.00 97.38 90 GLY A CA 1
ATOM 729 C C . GLY A 1 90 ? 12.634 5.677 -17.344 1.00 97.38 90 GLY A C 1
ATOM 730 O O . GLY A 1 90 ? 11.654 5.158 -16.820 1.00 97.38 90 GLY A O 1
ATOM 731 N N . ILE A 1 91 ? 12.914 6.968 -17.145 1.00 97.50 91 ILE A N 1
ATOM 732 C CA . ILE A 1 91 ? 12.078 7.865 -16.316 1.00 97.50 91 ILE A CA 1
ATOM 733 C C . ILE A 1 91 ? 10.846 8.308 -17.129 1.00 97.50 91 ILE A C 1
ATOM 735 O O . ILE A 1 91 ? 10.747 9.453 -17.571 1.00 97.50 91 ILE A O 1
ATOM 739 N N . ALA A 1 92 ? 9.963 7.350 -17.415 1.00 98.31 92 ALA A N 1
ATOM 740 C CA . ALA A 1 92 ? 8.793 7.515 -18.271 1.00 98.31 92 ALA A CA 1
ATOM 741 C C . ALA A 1 92 ? 7.595 6.723 -17.720 1.00 98.31 92 ALA A C 1
ATOM 743 O O . ALA A 1 92 ? 7.136 5.746 -18.316 1.00 98.31 92 ALA A O 1
ATOM 744 N N . GLU A 1 93 ? 7.074 7.134 -16.564 1.00 98.75 93 GLU A N 1
ATOM 745 C CA . GLU A 1 93 ? 5.989 6.434 -15.871 1.00 98.75 93 GLU A CA 1
ATOM 746 C C . GLU A 1 93 ? 4.714 6.333 -16.716 1.00 98.75 93 GLU A C 1
ATOM 748 O O . GLU A 1 93 ? 4.063 5.289 -16.699 1.00 98.75 93 GLU A O 1
ATOM 753 N N . GLN A 1 94 ? 4.374 7.366 -17.503 1.00 98.75 94 GLN A N 1
ATOM 754 C CA . GLN A 1 94 ? 3.249 7.284 -18.446 1.00 98.75 94 GLN A CA 1
ATOM 755 C C . GLN A 1 94 ? 3.444 6.127 -19.426 1.00 98.75 94 GLN A C 1
ATOM 757 O O . GLN A 1 94 ? 2.548 5.305 -19.612 1.00 98.75 94 GLN A O 1
ATOM 762 N N . HIS A 1 95 ? 4.643 6.028 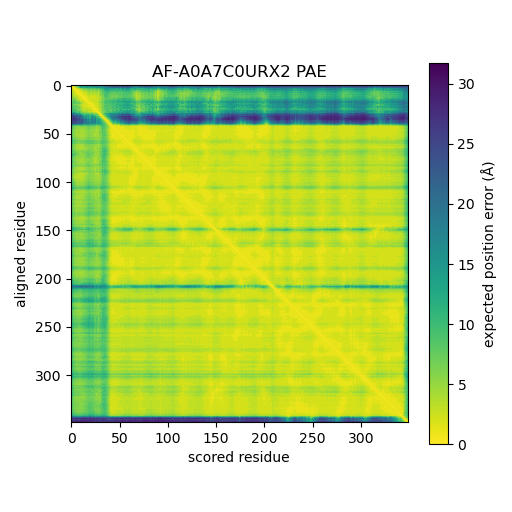-20.010 1.00 98.62 95 HIS A N 1
ATOM 763 C CA . HIS A 1 95 ? 4.957 4.963 -20.950 1.00 98.62 95 HIS A CA 1
ATOM 764 C C . HIS A 1 95 ? 4.899 3.590 -20.277 1.00 98.62 95 HIS A C 1
ATOM 766 O O . HIS A 1 95 ? 4.331 2.677 -20.867 1.00 98.62 95 HIS A O 1
ATOM 772 N N . ALA A 1 96 ? 5.388 3.449 -19.038 1.00 98.75 96 ALA A N 1
ATOM 773 C CA . ALA A 1 96 ? 5.308 2.192 -18.288 1.00 98.75 96 ALA A CA 1
ATOM 774 C C . ALA A 1 96 ? 3.863 1.672 -18.190 1.00 98.75 96 ALA A C 1
ATOM 776 O O . ALA A 1 96 ? 3.611 0.489 -18.428 1.00 98.75 96 ALA A O 1
ATOM 777 N N . VAL A 1 97 ? 2.910 2.557 -17.876 1.00 98.81 97 VAL A N 1
ATOM 778 C CA . VAL A 1 97 ? 1.494 2.193 -17.713 1.00 98.81 97 VAL A CA 1
ATOM 779 C C . VAL A 1 97 ? 0.817 1.900 -19.054 1.00 98.81 97 VAL A C 1
ATOM 781 O O . VAL A 1 97 ? 0.162 0.863 -19.184 1.00 98.81 97 VAL A O 1
ATOM 784 N N . SER A 1 98 ? 1.006 2.741 -20.076 1.00 98.69 98 SER A N 1
ATOM 785 C CA . SER A 1 98 ? 0.447 2.475 -21.414 1.00 98.69 98 SER A CA 1
ATOM 786 C C . SER A 1 98 ? 1.037 1.206 -22.040 1.00 98.69 98 SER A C 1
ATOM 788 O O . SER A 1 98 ? 0.328 0.424 -22.673 1.00 98.69 98 SER A O 1
ATOM 790 N N . PHE A 1 99 ? 2.333 0.958 -21.834 1.00 98.75 99 PHE A N 1
ATOM 791 C CA . PHE A 1 99 ? 3.008 -0.248 -22.307 1.00 98.75 99 PHE A CA 1
ATOM 792 C C . PHE A 1 99 ? 2.462 -1.501 -21.619 1.00 98.75 99 PHE A C 1
ATOM 794 O O . PHE A 1 99 ? 2.125 -2.473 -22.296 1.00 98.75 99 PHE A O 1
ATOM 801 N N . ALA A 1 100 ? 2.276 -1.454 -20.295 1.00 98.75 100 ALA A N 1
ATOM 802 C CA . ALA A 1 100 ? 1.613 -2.519 -19.548 1.00 98.75 100 ALA A CA 1
ATOM 803 C C . ALA A 1 100 ? 0.206 -2.799 -20.096 1.00 98.75 100 ALA A C 1
ATOM 805 O O . ALA A 1 100 ? -0.137 -3.944 -20.375 1.00 98.75 100 ALA A O 1
ATOM 806 N N . SER A 1 101 ? -0.591 -1.755 -20.322 1.00 98.50 101 SER A N 1
ATOM 807 C CA . SER A 1 101 ? -1.921 -1.873 -20.927 1.00 98.50 101 SER A CA 1
ATOM 808 C C . SER A 1 101 ? -1.893 -2.605 -22.282 1.00 98.50 101 SER A C 1
ATOM 810 O O . SER A 1 101 ? -2.681 -3.529 -22.507 1.00 98.50 101 SER A O 1
ATOM 812 N N . GLY A 1 102 ? -0.941 -2.271 -23.160 1.00 98.38 102 GLY A N 1
ATOM 813 C CA . GLY A 1 102 ? -0.747 -2.961 -24.439 1.00 98.38 102 GLY A CA 1
ATOM 814 C C . GLY A 1 102 ? -0.365 -4.438 -24.287 1.00 98.38 102 GLY A C 1
ATOM 815 O O . GLY A 1 102 ? -0.962 -5.298 -24.935 1.00 98.38 102 GLY A O 1
ATOM 816 N N . LEU A 1 103 ? 0.580 -4.747 -23.394 1.00 98.25 103 LEU A N 1
ATOM 817 C CA . LEU A 1 103 ? 0.999 -6.125 -23.099 1.00 98.25 103 LEU A CA 1
ATOM 818 C C . LEU A 1 103 ? -0.142 -6.970 -22.519 1.00 98.25 103 LEU A C 1
ATOM 820 O O . LEU A 1 103 ? -0.293 -8.136 -22.886 1.00 98.25 103 LEU A O 1
ATOM 824 N N . SER A 1 104 ? -0.968 -6.363 -21.664 1.00 98.25 104 SER A N 1
ATOM 825 C CA . SER A 1 104 ? -2.167 -6.981 -21.097 1.00 98.25 104 SER A CA 1
ATOM 826 C C . SER A 1 104 ? -3.137 -7.446 -22.184 1.00 98.25 104 SER A C 1
ATOM 828 O O . SER A 1 104 ? -3.530 -8.612 -22.218 1.00 98.25 104 SER A O 1
ATOM 830 N N . LYS A 1 105 ? -3.426 -6.579 -23.165 1.00 96.69 105 LYS A N 1
ATOM 831 C CA . LYS A 1 105 ? -4.241 -6.940 -24.340 1.00 96.69 105 LYS A CA 1
ATOM 832 C C . LYS A 1 105 ? -3.619 -8.047 -25.194 1.00 96.69 105 LYS A C 1
ATOM 834 O O . LYS A 1 105 ? -4.344 -8.784 -25.855 1.00 96.69 105 LYS A O 1
ATOM 839 N N . GLY A 1 106 ? -2.293 -8.171 -25.175 1.00 95.75 106 GLY A N 1
ATOM 840 C CA . GLY A 1 106 ? -1.544 -9.245 -25.829 1.00 95.75 106 GLY A CA 1
ATOM 841 C C . GLY A 1 106 ? -1.534 -10.580 -25.074 1.00 95.75 106 GLY A C 1
ATOM 842 O O . GLY A 1 106 ? -0.853 -11.503 -25.514 1.00 95.75 106 GLY A O 1
ATOM 843 N N . GLY A 1 107 ? -2.247 -10.702 -23.947 1.00 95.19 107 GLY A N 1
ATOM 844 C CA . GLY A 1 107 ? -2.345 -11.939 -23.162 1.00 95.19 107 GLY A CA 1
ATOM 845 C C . GLY A 1 107 ? -1.215 -12.147 -22.149 1.00 95.19 107 GLY A C 1
ATOM 846 O O . GLY A 1 107 ? -1.073 -13.237 -21.601 1.00 95.19 107 GLY A O 1
ATOM 847 N N . THR A 1 108 ? -0.403 -11.119 -21.899 1.00 97.25 108 THR A N 1
ATOM 848 C CA . THR A 1 108 ? 0.631 -11.123 -20.853 1.00 97.25 108 THR A CA 1
ATOM 849 C C . THR A 1 108 ? 0.072 -10.495 -19.575 1.00 97.25 108 THR A C 1
ATOM 851 O O . THR A 1 108 ? -0.781 -9.620 -19.640 1.00 97.25 108 THR A O 1
ATOM 854 N N . ILE A 1 109 ? 0.567 -10.878 -18.400 1.00 98.62 109 ILE A N 1
ATOM 855 C CA . ILE A 1 109 ? 0.251 -10.229 -17.124 1.00 98.62 109 ILE A CA 1
ATOM 856 C C . ILE A 1 109 ? 1.407 -9.291 -16.737 1.00 98.62 109 ILE A C 1
ATOM 858 O O . ILE A 1 109 ? 2.426 -9.749 -16.208 1.00 98.62 109 ILE A O 1
ATOM 862 N N . PRO A 1 110 ? 1.286 -7.977 -16.991 1.00 98.75 110 PRO A N 1
ATOM 863 C CA . PRO A 1 110 ? 2.293 -7.004 -16.596 1.00 98.75 110 PRO A CA 1
ATOM 864 C C . PRO A 1 110 ? 2.220 -6.687 -15.098 1.00 98.75 110 PRO A C 1
ATOM 866 O O . PRO A 1 110 ? 1.165 -6.329 -14.564 1.00 98.75 110 PRO A O 1
ATOM 869 N N . VAL A 1 111 ? 3.375 -6.751 -14.437 1.00 98.94 111 VAL A N 1
ATOM 870 C CA . VAL A 1 111 ? 3.595 -6.221 -13.089 1.00 98.94 111 VAL A CA 1
ATOM 871 C C . VAL A 1 111 ? 4.392 -4.923 -13.199 1.00 98.94 111 VAL A C 1
ATOM 873 O O . VAL A 1 111 ? 5.588 -4.943 -13.485 1.00 98.94 111 VAL A O 1
ATOM 876 N N . VAL A 1 112 ? 3.730 -3.790 -12.976 1.00 98.88 112 VAL A N 1
ATOM 877 C CA . VAL A 1 112 ? 4.348 -2.459 -12.985 1.00 98.88 112 VAL A CA 1
ATOM 878 C C . VAL A 1 112 ? 4.846 -2.144 -11.577 1.00 98.88 112 VAL A C 1
ATOM 880 O O . VAL A 1 112 ? 4.048 -1.840 -10.689 1.00 98.88 112 VAL A O 1
ATOM 883 N N . ALA A 1 113 ? 6.160 -2.228 -11.367 1.00 98.81 113 ALA A N 1
ATOM 884 C CA . ALA A 1 113 ? 6.808 -1.888 -10.106 1.00 98.81 113 ALA A CA 1
ATOM 885 C C . ALA A 1 113 ? 7.279 -0.431 -10.124 1.00 98.81 113 ALA A C 1
ATOM 887 O O . ALA A 1 113 ? 8.167 -0.043 -10.894 1.00 98.81 113 ALA A O 1
ATOM 888 N N . ILE A 1 114 ? 6.664 0.382 -9.272 1.00 98.44 114 ILE A N 1
ATOM 889 C CA . ILE A 1 114 ? 6.756 1.841 -9.340 1.00 98.44 114 ILE A CA 1
ATOM 890 C C . ILE A 1 114 ? 6.509 2.452 -7.964 1.00 98.44 114 ILE A C 1
ATOM 892 O O . ILE A 1 114 ? 5.799 1.881 -7.139 1.00 98.44 114 ILE A O 1
ATOM 896 N N . TYR A 1 115 ? 7.101 3.611 -7.686 1.00 98.44 115 TYR A N 1
ATOM 897 C CA . TYR A 1 115 ? 6.835 4.301 -6.427 1.00 98.44 115 TYR A CA 1
ATOM 898 C C . TYR A 1 115 ? 5.487 5.025 -6.475 1.00 98.44 115 TYR A C 1
ATOM 900 O O . TYR A 1 115 ? 5.153 5.637 -7.491 1.00 98.44 115 TYR A O 1
ATOM 908 N N . SER A 1 116 ? 4.768 5.047 -5.350 1.00 98.31 116 SER A N 1
ATOM 909 C CA . SER A 1 116 ? 3.486 5.760 -5.197 1.00 98.31 116 SER A CA 1
ATOM 910 C C . SER A 1 116 ? 3.550 7.216 -5.680 1.00 98.31 116 SER A C 1
ATOM 912 O O . SER A 1 116 ? 2.667 7.672 -6.408 1.00 98.31 116 SER A O 1
ATOM 914 N N . THR A 1 117 ? 4.624 7.939 -5.336 1.00 97.62 117 THR A N 1
ATOM 915 C CA . THR A 1 117 ? 4.792 9.346 -5.735 1.00 97.62 117 THR A CA 1
ATOM 916 C C . THR A 1 117 ? 4.943 9.529 -7.249 1.00 97.62 117 THR A C 1
ATOM 918 O O . THR A 1 117 ? 4.322 10.409 -7.839 1.00 97.62 117 THR A O 1
ATOM 921 N N . PHE A 1 118 ? 5.703 8.659 -7.915 1.00 98.19 118 PHE A N 1
ATOM 922 C CA . PHE A 1 118 ? 5.958 8.786 -9.350 1.00 98.19 118 PHE A CA 1
ATOM 923 C C . PHE A 1 118 ? 4.786 8.302 -10.194 1.00 98.19 118 PHE A C 1
ATOM 925 O O . PHE A 1 118 ? 4.541 8.836 -11.271 1.00 98.19 118 PHE A O 1
ATOM 932 N N . LEU A 1 119 ? 3.987 7.378 -9.665 1.00 97.00 119 LEU A N 1
ATOM 933 C CA . LEU A 1 119 ? 2.772 6.911 -10.318 1.00 97.00 119 LEU A CA 1
ATOM 934 C C . LEU A 1 119 ? 1.746 8.033 -10.562 1.00 97.00 119 LEU A C 1
ATOM 936 O O . LEU A 1 119 ? 0.958 7.947 -11.500 1.00 97.00 119 LEU A O 1
ATOM 940 N N . GLN A 1 120 ? 1.826 9.138 -9.808 1.00 97.44 120 GLN A N 1
ATOM 941 C CA . GLN A 1 120 ? 1.051 10.360 -10.064 1.00 97.44 120 GLN A CA 1
ATOM 942 C C . GLN A 1 120 ? 1.269 10.914 -11.484 1.00 97.44 120 GLN A C 1
ATOM 944 O O . GLN A 1 120 ? 0.368 11.536 -12.043 1.00 97.44 120 GLN A O 1
ATOM 949 N N . ARG A 1 121 ? 2.438 10.671 -12.100 1.00 98.44 121 ARG A N 1
ATOM 950 C CA . ARG A 1 121 ? 2.729 11.070 -13.488 1.00 98.44 121 ARG A CA 1
ATOM 951 C C . ARG A 1 121 ? 1.873 10.336 -14.515 1.00 98.44 121 ARG A C 1
ATOM 953 O O . ARG A 1 121 ? 1.657 10.892 -15.586 1.00 98.44 121 ARG A O 1
ATOM 960 N N . ALA A 1 122 ? 1.389 9.138 -14.189 1.00 98.31 122 ALA A N 1
ATOM 961 C CA . ALA A 1 122 ? 0.653 8.256 -15.090 1.00 98.31 122 ALA A CA 1
ATOM 962 C C . ALA A 1 122 ? -0.857 8.201 -14.797 1.00 98.31 122 ALA A C 1
ATOM 964 O O . ALA A 1 122 ? -1.525 7.240 -15.172 1.00 98.31 122 ALA A O 1
ATOM 965 N N . LEU A 1 123 ? -1.403 9.210 -14.107 1.00 98.00 123 LEU A N 1
ATOM 966 C CA . LEU A 1 123 ? -2.807 9.230 -13.691 1.00 98.00 123 LEU A CA 1
ATOM 967 C C . LEU A 1 123 ? -3.775 9.035 -14.870 1.00 98.00 123 LEU A C 1
ATOM 969 O O . LEU A 1 123 ? -4.691 8.222 -14.787 1.00 98.00 123 LEU A O 1
ATOM 973 N N . ASP A 1 124 ? -3.547 9.747 -15.972 1.00 98.38 124 ASP A N 1
ATOM 974 C CA . ASP A 1 124 ? -4.388 9.652 -17.168 1.00 98.38 124 ASP A CA 1
ATOM 975 C C . ASP A 1 124 ? -4.298 8.263 -17.819 1.00 98.38 124 ASP A C 1
ATOM 977 O O . ASP A 1 124 ? -5.316 7.667 -18.152 1.00 98.38 124 ASP A O 1
ATOM 981 N N . GLN A 1 125 ? -3.099 7.675 -17.886 1.00 98.69 125 GLN A N 1
ATOM 982 C CA . GLN A 1 125 ? -2.889 6.322 -18.415 1.00 98.69 125 GLN A CA 1
ATOM 983 C C . GLN A 1 125 ? -3.557 5.258 -17.531 1.00 98.69 125 GLN A C 1
ATOM 985 O O . GLN A 1 125 ? -4.132 4.295 -18.038 1.00 98.69 125 GLN A O 1
ATOM 990 N N . ILE A 1 126 ? -3.552 5.432 -16.205 1.00 98.50 126 ILE A N 1
ATOM 991 C CA . ILE A 1 126 ? -4.295 4.549 -15.293 1.00 98.50 126 ILE A CA 1
ATOM 992 C C . ILE A 1 126 ? -5.797 4.626 -15.593 1.00 98.50 126 ILE A C 1
ATOM 994 O O . ILE A 1 126 ? -6.461 3.591 -15.638 1.00 98.50 126 ILE A O 1
ATOM 998 N N . ILE A 1 127 ? -6.331 5.827 -15.825 1.00 98.31 127 ILE A N 1
ATOM 999 C CA . ILE A 1 127 ? -7.756 6.039 -16.106 1.00 98.31 127 ILE A CA 1
ATOM 1000 C C . ILE A 1 127 ? -8.149 5.503 -17.481 1.00 98.31 127 ILE A C 1
ATOM 1002 O O . ILE A 1 127 ? -9.071 4.689 -17.579 1.00 98.31 127 ILE A O 1
ATOM 1006 N N . LEU A 1 128 ? -7.473 5.947 -18.534 1.00 98.12 128 LEU A N 1
ATOM 1007 C CA . LEU A 1 128 ? -7.877 5.706 -19.915 1.00 98.12 128 LEU A CA 1
ATOM 1008 C C . LEU A 1 128 ? -7.328 4.396 -20.468 1.00 98.12 128 LEU A C 1
ATOM 1010 O O . LEU A 1 128 ? -8.081 3.637 -21.079 1.00 98.12 128 LEU A O 1
ATOM 1014 N N . ASP A 1 129 ? -6.050 4.100 -20.244 1.00 98.25 129 ASP A N 1
ATOM 1015 C CA . ASP A 1 129 ? -5.419 2.932 -20.859 1.00 98.25 129 ASP A CA 1
ATOM 1016 C C . ASP A 1 129 ? -5.680 1.661 -20.058 1.00 98.25 129 ASP A C 1
ATOM 1018 O O . ASP A 1 129 ? -5.801 0.590 -20.649 1.00 98.25 129 ASP A O 1
ATOM 1022 N N . VAL A 1 130 ? -5.753 1.749 -18.727 1.00 98.31 130 VAL A N 1
ATOM 1023 C CA . VAL A 1 130 ? -5.979 0.579 -17.864 1.00 98.31 130 VAL A CA 1
ATOM 1024 C C . VAL A 1 130 ? -7.441 0.470 -17.446 1.00 98.31 130 VAL A C 1
ATOM 1026 O O . VAL A 1 130 ? -8.079 -0.541 -17.737 1.00 98.31 130 VAL A O 1
ATOM 1029 N N . GLY A 1 131 ? -7.979 1.501 -16.792 1.00 97.38 131 GLY A N 1
ATOM 1030 C CA . GLY A 1 131 ? -9.316 1.491 -16.198 1.00 97.38 131 GLY A CA 1
ATOM 1031 C C . GLY A 1 131 ? -10.433 1.355 -17.224 1.00 97.38 131 GLY A C 1
ATOM 1032 O O . GLY A 1 131 ? -11.192 0.388 -17.194 1.00 97.38 131 GLY A O 1
ATOM 1033 N N . LEU A 1 132 ? -10.512 2.286 -18.177 1.00 97.06 132 LEU A N 1
ATOM 1034 C CA . LEU A 1 132 ? -11.547 2.275 -19.214 1.00 97.06 132 LEU A CA 1
ATOM 1035 C C . LEU A 1 132 ? -11.483 1.010 -20.083 1.00 97.06 132 LEU A C 1
ATOM 1037 O O . LEU A 1 132 ? -12.521 0.469 -20.459 1.00 97.06 132 LEU A O 1
ATOM 1041 N N . GLN A 1 133 ? -10.275 0.526 -20.380 1.00 96.62 133 GLN A N 1
ATOM 1042 C CA . GLN A 1 133 ? -10.076 -0.685 -21.182 1.00 96.62 133 GLN A CA 1
ATOM 1043 C C . GLN A 1 133 ? -10.288 -1.983 -20.392 1.00 96.62 133 GLN A C 1
ATOM 1045 O O . GLN A 1 133 ? -10.337 -3.044 -21.009 1.00 96.62 133 GLN A O 1
ATOM 1050 N N . LYS A 1 134 ? -10.410 -1.910 -19.057 1.00 96.19 134 LYS A N 1
ATOM 1051 C CA . LYS A 1 134 ? -10.484 -3.064 -18.144 1.00 96.19 134 LYS A CA 1
ATOM 1052 C C . LYS A 1 134 ? -9.328 -4.050 -18.331 1.00 96.19 134 LYS A C 1
ATOM 1054 O O . LYS A 1 134 ? -9.511 -5.263 -18.282 1.00 96.19 134 LYS A O 1
ATOM 1059 N N . ASN A 1 135 ? -8.133 -3.522 -18.573 1.00 97.62 135 ASN A N 1
ATOM 1060 C CA . ASN A 1 135 ? -6.953 -4.340 -18.819 1.00 97.62 135 ASN A CA 1
ATOM 1061 C C . ASN A 1 135 ? -6.390 -4.899 -17.516 1.00 97.62 135 ASN A C 1
ATOM 1063 O O . ASN A 1 135 ? -6.230 -4.161 -16.549 1.00 97.62 135 ASN A O 1
ATOM 1067 N N . LYS A 1 136 ? -5.996 -6.174 -17.512 1.00 98.00 136 LYS A N 1
ATOM 1068 C CA . LYS A 1 136 ? -5.334 -6.810 -16.373 1.00 98.00 136 LYS A CA 1
ATOM 1069 C C . LYS A 1 136 ? -3.920 -6.258 -16.184 1.00 98.00 136 LYS A C 1
ATOM 1071 O O . LYS A 1 136 ? -2.995 -6.665 -16.885 1.00 98.00 136 LYS A O 1
ATOM 1076 N N . VAL A 1 137 ? -3.742 -5.377 -15.203 1.00 98.75 137 VAL A N 1
ATOM 1077 C CA . VAL A 1 137 ? -2.424 -4.883 -14.771 1.00 98.75 137 VAL A CA 1
ATOM 1078 C C . VAL A 1 137 ? -2.260 -5.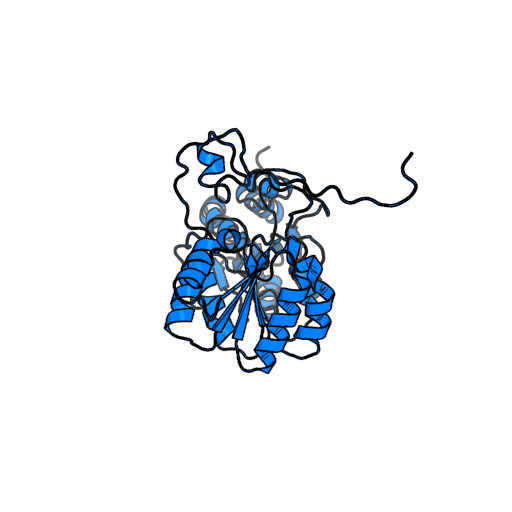091 -13.267 1.00 98.75 137 VAL A C 1
ATOM 1080 O O . VAL A 1 137 ? -3.207 -4.918 -12.499 1.00 98.75 137 VAL A O 1
ATOM 1083 N N . ILE A 1 138 ? -1.064 -5.481 -12.829 1.00 98.88 138 ILE A N 1
ATOM 1084 C CA . ILE A 1 138 ? -0.717 -5.535 -11.406 1.00 98.88 138 ILE A CA 1
ATOM 1085 C C . ILE A 1 138 ? 0.230 -4.373 -11.112 1.00 98.88 138 ILE A C 1
ATOM 1087 O O . ILE A 1 138 ? 1.366 -4.357 -11.572 1.00 98.88 138 ILE A O 1
ATOM 1091 N N . PHE A 1 139 ? -0.222 -3.400 -10.332 1.00 98.94 139 PHE A N 1
ATOM 1092 C CA . PHE A 1 139 ? 0.618 -2.321 -9.831 1.00 98.94 139 PHE A CA 1
ATOM 1093 C C . PHE A 1 139 ? 1.238 -2.733 -8.498 1.00 98.94 139 PHE A C 1
ATOM 1095 O O . PHE A 1 139 ? 0.536 -2.898 -7.500 1.00 98.94 139 PHE A O 1
ATOM 1102 N N . ALA A 1 140 ? 2.558 -2.880 -8.479 1.00 98.81 140 ALA A N 1
ATOM 1103 C CA . ALA A 1 140 ? 3.341 -3.062 -7.267 1.00 98.81 140 ALA A CA 1
ATOM 1104 C C . ALA A 1 140 ? 3.861 -1.686 -6.824 1.00 98.81 140 ALA A C 1
ATOM 1106 O O . ALA A 1 140 ? 4.862 -1.178 -7.335 1.00 98.81 140 ALA A O 1
ATOM 1107 N N . VAL A 1 141 ? 3.103 -1.048 -5.930 1.00 98.75 141 VAL A N 1
ATOM 1108 C CA . VAL A 1 141 ? 3.264 0.359 -5.558 1.00 98.75 141 VAL A CA 1
ATOM 1109 C C . VAL A 1 141 ? 4.133 0.465 -4.311 1.00 98.75 141 VAL A C 1
ATOM 1111 O O . VAL A 1 141 ? 3.656 0.440 -3.176 1.00 98.75 141 VAL A O 1
ATOM 1114 N N . ASP A 1 142 ? 5.435 0.578 -4.534 1.00 98.50 142 ASP A N 1
ATOM 1115 C CA . ASP A 1 142 ? 6.428 0.750 -3.479 1.00 98.50 142 ASP A CA 1
ATOM 1116 C C . ASP A 1 142 ? 6.419 2.202 -2.951 1.00 98.50 142 ASP A C 1
ATOM 1118 O O . ASP A 1 142 ? 5.831 3.101 -3.561 1.00 98.50 142 ASP A O 1
ATOM 1122 N N . ARG A 1 143 ? 7.084 2.474 -1.822 1.00 97.94 143 ARG A N 1
ATOM 1123 C CA . ARG A 1 143 ? 7.171 3.818 -1.204 1.00 97.94 143 ARG A CA 1
ATOM 1124 C C . ARG A 1 143 ? 5.785 4.443 -0.966 1.00 97.94 143 ARG A C 1
ATOM 1126 O O . ARG A 1 143 ? 5.632 5.659 -1.019 1.00 97.94 143 ARG A O 1
ATOM 1133 N N . ALA A 1 144 ? 4.772 3.622 -0.710 1.00 98.31 144 ALA A N 1
ATOM 1134 C CA . ALA A 1 144 ? 3.447 4.101 -0.348 1.00 98.31 144 ALA A CA 1
ATOM 1135 C C . ALA A 1 144 ? 3.439 4.652 1.090 1.00 98.31 144 ALA A C 1
ATOM 1137 O O . ALA A 1 144 ? 4.067 4.081 1.983 1.00 98.31 144 ALA A O 1
ATOM 1138 N N . GLY A 1 145 ? 2.725 5.752 1.317 1.00 97.88 145 GLY A N 1
ATOM 1139 C CA . GLY A 1 145 ? 2.700 6.466 2.593 1.00 97.88 145 GLY A CA 1
ATOM 1140 C C . GLY A 1 145 ? 3.894 7.406 2.788 1.00 97.88 145 GLY A C 1
ATOM 1141 O O . GLY A 1 145 ? 4.459 7.929 1.823 1.00 97.88 145 GLY A O 1
ATOM 1142 N N . LEU A 1 146 ? 4.262 7.640 4.049 1.00 98.06 146 LEU A N 1
ATOM 1143 C CA . LEU A 1 146 ? 5.362 8.532 4.422 1.00 98.06 146 LEU A CA 1
ATOM 1144 C C . LEU A 1 146 ? 6.742 7.955 4.055 1.00 98.06 146 LEU A C 1
ATOM 1146 O O . LEU A 1 146 ? 7.162 6.908 4.553 1.00 98.06 146 LEU A O 1
ATOM 1150 N N . VAL A 1 147 ? 7.498 8.658 3.219 1.00 96.31 147 VAL A N 1
ATOM 1151 C CA . VAL A 1 147 ? 8.804 8.223 2.715 1.00 96.31 147 VAL A CA 1
ATOM 1152 C C . VAL A 1 147 ? 9.941 8.914 3.486 1.00 96.31 147 VAL A C 1
ATOM 1154 O O . VAL A 1 147 ? 9.972 10.144 3.559 1.00 96.31 147 VAL A O 1
ATOM 1157 N N . PRO A 1 148 ? 10.903 8.153 4.052 1.00 91.75 148 PRO A N 1
ATOM 1158 C CA . PRO A 1 148 ? 12.038 8.715 4.780 1.00 91.75 148 PRO A CA 1
ATOM 1159 C C . PRO A 1 148 ? 13.062 9.393 3.862 1.00 91.75 148 PRO A C 1
ATOM 1161 O O . PRO A 1 148 ? 13.461 8.820 2.843 1.00 91.75 148 PRO A O 1
ATOM 1164 N N . GLY A 1 149 ? 13.563 10.551 4.301 1.00 87.44 149 GLY A N 1
ATOM 1165 C CA . GLY A 1 149 ? 14.742 11.247 3.765 1.00 87.44 149 GLY A CA 1
ATOM 1166 C C . GLY A 1 149 ? 14.527 12.071 2.490 1.00 87.44 149 GLY A C 1
ATOM 1167 O O . GLY A 1 149 ? 15.195 13.084 2.317 1.00 87.44 149 GLY A O 1
ATOM 1168 N N . ASP A 1 150 ? 13.580 11.685 1.636 1.00 84.38 150 ASP A N 1
ATOM 1169 C CA . ASP A 1 150 ? 13.443 12.244 0.280 1.00 84.38 150 ASP A CA 1
ATOM 1170 C C . ASP A 1 150 ? 12.593 13.544 0.223 1.00 84.38 150 ASP A C 1
ATOM 1172 O O . ASP A 1 150 ? 12.617 14.279 -0.766 1.00 84.38 150 ASP A O 1
ATOM 1176 N N . GLY A 1 151 ? 11.873 13.870 1.306 1.00 90.19 151 GLY A N 1
ATOM 1177 C CA . GLY A 1 151 ? 11.133 15.128 1.457 1.00 90.19 151 GLY A CA 1
ATOM 1178 C C . GLY A 1 151 ? 9.769 15.181 0.758 1.00 90.19 151 GLY A C 1
ATOM 1179 O O . GLY A 1 151 ? 9.266 14.158 0.291 1.00 90.19 151 GLY A O 1
ATOM 1180 N N . PRO A 1 152 ? 9.141 16.373 0.694 1.00 93.25 152 PRO A N 1
ATOM 1181 C CA . PRO A 1 152 ? 7.745 16.532 0.271 1.00 93.25 152 PRO A CA 1
ATOM 1182 C C . PRO A 1 152 ? 7.467 16.075 -1.166 1.00 93.25 152 PRO A C 1
ATOM 1184 O O . PRO A 1 152 ? 6.353 15.661 -1.468 1.00 93.25 152 PRO A O 1
ATOM 1187 N N . THR A 1 153 ? 8.463 16.101 -2.054 1.00 94.75 153 THR A N 1
ATOM 1188 C CA . THR A 1 153 ? 8.315 15.682 -3.460 1.00 94.75 153 THR A CA 1
ATOM 1189 C C . THR A 1 153 ? 8.208 14.166 -3.640 1.00 94.75 153 THR A C 1
ATOM 1191 O O . THR A 1 153 ? 7.825 13.702 -4.712 1.00 94.75 153 THR A O 1
ATOM 1194 N N . HIS A 1 154 ? 8.534 13.384 -2.608 1.00 96.31 154 HIS A N 1
ATOM 1195 C CA . HIS A 1 154 ? 8.591 11.923 -2.678 1.00 96.31 1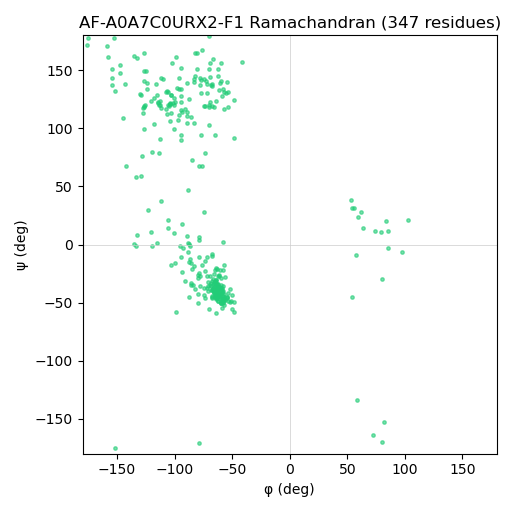54 HIS A CA 1
ATOM 1196 C C . HIS A 1 154 ? 7.562 11.220 -1.789 1.00 96.31 154 HIS A C 1
ATOM 1198 O O . HIS A 1 154 ? 7.521 9.991 -1.768 1.00 96.31 154 HIS A O 1
ATOM 1204 N N . GLN A 1 155 ? 6.721 11.969 -1.073 1.00 97.56 155 GLN A N 1
ATOM 1205 C CA . GLN A 1 155 ? 5.704 11.392 -0.197 1.00 97.56 155 GLN A CA 1
ATOM 1206 C C . GLN A 1 155 ? 4.627 10.670 -1.023 1.00 97.56 155 GLN A C 1
ATOM 1208 O O . GLN A 1 155 ? 3.930 11.273 -1.838 1.00 97.56 155 GLN A O 1
ATOM 1213 N N . GLY A 1 156 ? 4.475 9.364 -0.803 1.00 97.69 156 GLY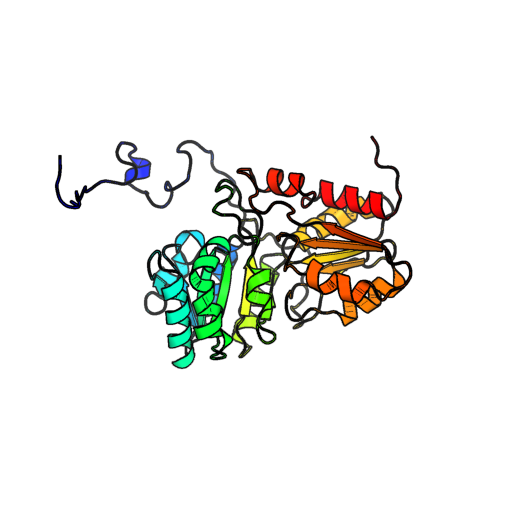 A N 1
ATOM 1214 C CA . GLY A 1 156 ? 3.552 8.494 -1.532 1.00 97.69 156 GLY A CA 1
ATOM 1215 C C . GLY A 1 156 ? 2.160 8.436 -0.908 1.00 97.69 156 GLY A C 1
ATOM 1216 O O . GLY A 1 156 ? 1.637 7.351 -0.675 1.00 97.69 156 GLY A O 1
ATOM 1217 N N . ILE A 1 157 ? 1.578 9.582 -0.554 1.00 97.94 157 ILE A N 1
ATOM 1218 C CA . ILE A 1 157 ? 0.391 9.659 0.321 1.00 97.94 157 ILE A CA 1
ATOM 1219 C C . ILE A 1 157 ? -0.941 9.863 -0.418 1.00 97.94 157 ILE A C 1
ATOM 1221 O O . ILE A 1 157 ? -1.943 10.133 0.238 1.00 97.94 157 ILE A O 1
ATOM 1225 N N . PHE A 1 158 ? -0.962 9.759 -1.751 1.00 98.19 158 PHE A N 1
ATOM 1226 C CA . PHE A 1 158 ? -2.146 10.055 -2.576 1.00 98.19 158 PHE A CA 1
ATOM 1227 C C . PHE A 1 158 ? -2.652 8.872 -3.413 1.00 98.19 158 PHE A C 1
ATOM 1229 O O . PHE A 1 158 ? -3.633 9.024 -4.140 1.00 98.19 158 PHE A O 1
ATOM 1236 N N . ASP A 1 159 ? -1.993 7.712 -3.351 1.00 97.88 159 ASP A N 1
ATOM 1237 C CA . ASP A 1 159 ? -2.273 6.607 -4.270 1.00 97.88 159 ASP A CA 1
ATOM 1238 C C . ASP A 1 159 ? -3.658 5.985 -4.107 1.00 97.88 159 ASP A C 1
ATOM 1240 O O . ASP A 1 159 ? -4.336 5.729 -5.104 1.00 97.88 159 ASP A O 1
ATOM 1244 N N . LEU A 1 160 ? -4.146 5.834 -2.872 1.00 97.56 160 LEU A N 1
ATOM 1245 C CA . LEU A 1 160 ? -5.494 5.307 -2.654 1.00 97.56 160 LEU A CA 1
ATOM 1246 C C . LEU A 1 160 ? -6.561 6.239 -3.233 1.00 97.56 160 LEU A C 1
ATOM 1248 O O . LEU A 1 160 ? -7.562 5.746 -3.753 1.00 97.56 160 LEU A O 1
ATOM 1252 N N . SER A 1 161 ? -6.334 7.557 -3.206 1.00 96.12 161 SER A N 1
ATOM 1253 C CA . SER A 1 161 ? -7.290 8.543 -3.714 1.00 96.12 161 SER A CA 1
ATOM 1254 C C . SER A 1 161 ? -7.607 8.310 -5.183 1.00 96.12 161 SER A C 1
ATOM 1256 O O . SER A 1 161 ? -8.775 8.147 -5.532 1.00 96.12 161 SER A O 1
ATOM 1258 N N . TYR A 1 162 ? -6.589 8.264 -6.044 1.00 95.38 162 TYR A N 1
ATOM 1259 C CA . TYR A 1 162 ? -6.832 8.144 -7.479 1.00 95.38 162 TYR A CA 1
ATOM 1260 C C . TYR A 1 162 ? -7.156 6.721 -7.926 1.00 95.38 162 TYR A C 1
ATOM 1262 O O . TYR A 1 162 ? -7.883 6.528 -8.896 1.00 95.38 162 TYR A O 1
ATOM 1270 N N . PHE A 1 163 ? -6.693 5.702 -7.203 1.00 96.50 163 PHE A N 1
ATOM 1271 C CA . PHE A 1 163 ? -7.121 4.339 -7.493 1.00 96.50 163 PHE A CA 1
ATOM 1272 C C . PHE A 1 163 ? -8.556 4.049 -7.045 1.00 96.50 163 PHE A C 1
ATOM 1274 O O . PHE A 1 163 ? -9.203 3.161 -7.598 1.00 96.50 163 PHE A O 1
ATOM 1281 N N . SER A 1 164 ? -9.092 4.812 -6.087 1.00 91.19 164 SER A N 1
ATOM 1282 C CA . SER A 1 164 ? -10.482 4.660 -5.641 1.00 91.19 164 SER A CA 1
ATOM 1283 C C . SER A 1 164 ? -11.526 5.059 -6.692 1.00 91.19 164 SER A C 1
ATOM 1285 O O . SER A 1 164 ? -12.710 4.787 -6.498 1.00 91.19 164 SER A O 1
ATOM 1287 N N . PHE A 1 165 ? -11.107 5.657 -7.814 1.00 93.75 165 PHE A N 1
ATOM 1288 C CA . PHE A 1 165 ? -11.990 5.993 -8.933 1.00 93.75 165 PHE A CA 1
ATOM 1289 C C . PHE A 1 165 ? -12.629 4.747 -9.567 1.00 93.75 165 PHE A C 1
ATOM 1291 O O . PHE A 1 165 ? -13.725 4.828 -10.122 1.00 93.75 165 PHE A O 1
ATOM 1298 N N . PHE A 1 166 ? -11.966 3.591 -9.470 1.00 95.94 166 PHE A N 1
ATOM 1299 C CA . PHE A 1 166 ? -12.372 2.361 -10.142 1.00 95.94 166 PHE A CA 1
ATOM 1300 C C . PHE A 1 166 ? -12.998 1.386 -9.150 1.00 95.94 166 PHE A C 1
ATOM 1302 O O . PHE A 1 166 ? -12.358 0.918 -8.208 1.00 95.94 166 PHE A O 1
ATOM 1309 N N . LYS A 1 167 ? -14.265 1.038 -9.377 1.00 91.31 167 LYS A N 1
ATOM 1310 C CA . LYS A 1 167 ? -14.987 0.086 -8.522 1.00 91.31 167 LYS A CA 1
ATOM 1311 C C . LYS A 1 167 ? -14.433 -1.337 -8.639 1.00 91.31 167 LYS A C 1
ATOM 1313 O O . LYS A 1 167 ? -14.480 -2.083 -7.665 1.00 91.31 167 LYS A O 1
ATOM 1318 N N . ASP A 1 168 ? -13.954 -1.704 -9.819 1.00 95.00 168 ASP A N 1
ATOM 1319 C CA . ASP A 1 168 ? -13.473 -3.035 -10.188 1.00 95.00 168 ASP A CA 1
ATOM 1320 C C . ASP A 1 168 ? -11.989 -3.270 -9.875 1.00 95.00 168 ASP A C 1
ATOM 1322 O O . ASP A 1 168 ? -11.567 -4.426 -9.811 1.00 95.00 168 ASP A O 1
ATOM 1326 N N . PHE A 1 169 ? -11.208 -2.219 -9.601 1.00 98.19 169 PHE A N 1
ATOM 1327 C CA . PHE A 1 169 ? -9.823 -2.382 -9.157 1.00 98.19 169 PHE A CA 1
ATOM 1328 C C . PHE A 1 169 ? -9.774 -3.006 -7.766 1.00 98.19 169 PHE A C 1
ATOM 1330 O O . PHE A 1 169 ? -10.501 -2.610 -6.855 1.00 98.19 169 PHE A O 1
ATOM 1337 N N . ILE A 1 170 ? -8.854 -3.942 -7.573 1.00 98.62 170 ILE A N 1
ATOM 1338 C CA . ILE A 1 170 ? -8.595 -4.547 -6.272 1.00 98.62 170 ILE A CA 1
ATOM 1339 C C . ILE A 1 170 ? -7.418 -3.810 -5.641 1.00 98.62 170 ILE A C 1
ATOM 1341 O O . ILE A 1 170 ? -6.290 -3.928 -6.115 1.00 98.62 170 ILE A O 1
ATOM 1345 N N . LEU A 1 171 ? -7.666 -3.053 -4.574 1.00 98.69 171 LEU A N 1
ATOM 1346 C CA . LEU A 1 171 ? -6.629 -2.295 -3.871 1.00 98.69 171 LEU A CA 1
ATOM 1347 C C . LEU A 1 171 ? -6.267 -3.014 -2.579 1.00 98.69 171 LEU A C 1
ATOM 1349 O O . LEU A 1 171 ? -7.131 -3.220 -1.728 1.00 98.69 171 LEU A O 1
ATOM 1353 N N . MET A 1 172 ? -4.998 -3.365 -2.428 1.00 98.81 172 MET A N 1
ATOM 1354 C CA . MET A 1 172 ? -4.455 -4.154 -1.331 1.00 98.81 172 MET A CA 1
ATOM 1355 C C . MET A 1 172 ? -3.280 -3.434 -0.667 1.00 98.81 172 MET A C 1
ATOM 1357 O O . MET A 1 172 ? -2.538 -2.697 -1.316 1.00 98.81 172 MET A O 1
ATOM 1361 N N . SER A 1 173 ? -3.105 -3.662 0.630 1.00 98.56 173 SER A N 1
ATOM 1362 C CA . SER A 1 173 ? -1.996 -3.133 1.421 1.00 98.56 173 SER A CA 1
ATOM 1363 C C . SER A 1 173 ? -1.601 -4.177 2.471 1.00 98.56 173 SER A C 1
ATOM 1365 O O . SER A 1 173 ? -2.390 -4.416 3.390 1.00 98.56 173 SER A O 1
ATOM 1367 N N . PRO A 1 174 ? -0.437 -4.838 2.337 1.00 98.50 174 PRO A N 1
ATOM 1368 C CA . PRO A 1 174 ? -0.023 -5.909 3.232 1.00 98.50 174 PRO A CA 1
ATOM 1369 C C . PRO A 1 174 ? 0.498 -5.368 4.564 1.00 98.50 174 PRO A C 1
ATOM 1371 O O . PRO A 1 174 ? 1.213 -4.361 4.608 1.00 98.50 174 PRO A O 1
ATOM 1374 N N . LYS A 1 175 ? 0.179 -6.059 5.662 1.00 97.88 175 LYS A N 1
ATOM 1375 C CA . LYS A 1 175 ? 0.756 -5.773 6.985 1.00 97.88 175 LYS A CA 1
ATOM 1376 C C . LYS A 1 175 ? 2.232 -6.166 7.091 1.00 97.88 175 LYS A C 1
ATOM 1378 O O . LYS A 1 175 ? 2.997 -5.488 7.777 1.00 97.88 175 LYS A O 1
ATOM 1383 N N . ASP A 1 176 ? 2.634 -7.223 6.386 1.00 97.75 176 ASP A N 1
ATOM 1384 C CA . ASP A 1 176 ? 3.970 -7.819 6.440 1.00 97.75 176 ASP A CA 1
ATOM 1385 C C . ASP A 1 176 ? 4.381 -8.525 5.129 1.00 97.75 176 ASP A C 1
ATOM 1387 O O . ASP A 1 176 ? 3.695 -8.448 4.106 1.00 97.75 176 ASP A O 1
ATOM 1391 N N . GLY A 1 177 ? 5.545 -9.185 5.135 1.00 97.50 177 GLY A N 1
ATOM 1392 C CA . GLY A 1 177 ? 6.090 -9.863 3.960 1.00 97.50 177 GLY A CA 1
ATOM 1393 C C . GLY A 1 177 ? 5.308 -11.108 3.525 1.00 97.50 177 GLY A C 1
ATOM 1394 O O . GLY A 1 177 ? 5.191 -11.370 2.321 1.00 97.50 177 GLY A O 1
ATOM 1395 N N . ASN A 1 178 ? 4.750 -11.870 4.469 1.00 96.50 178 ASN A N 1
ATOM 1396 C CA . ASN A 1 178 ? 3.902 -13.023 4.155 1.00 96.50 178 ASN A CA 1
ATOM 1397 C C . ASN A 1 178 ? 2.632 -12.573 3.431 1.00 96.50 178 ASN A C 1
ATOM 1399 O O . ASN A 1 178 ? 2.279 -13.125 2.385 1.00 96.50 178 ASN A O 1
ATOM 1403 N N . GLU A 1 179 ? 1.985 -11.526 3.939 1.00 97.94 179 GLU A N 1
ATOM 1404 C CA . GLU A 1 179 ? 0.774 -10.987 3.335 1.00 97.94 179 GLU A CA 1
ATOM 1405 C C . GLU A 1 179 ? 1.049 -10.366 1.957 1.00 97.94 179 GLU A C 1
ATOM 1407 O O . GLU A 1 179 ? 0.273 -10.605 1.033 1.00 97.94 179 GLU A O 1
ATOM 1412 N N . LEU A 1 180 ? 2.190 -9.687 1.761 1.00 98.56 180 LEU A N 1
ATOM 1413 C CA . LEU A 1 180 ? 2.619 -9.215 0.433 1.00 98.56 180 LEU A CA 1
ATOM 1414 C C . LEU A 1 180 ? 2.734 -10.381 -0.562 1.00 98.56 180 LEU A C 1
ATOM 1416 O O . LEU A 1 180 ? 2.222 -10.304 -1.680 1.00 98.56 180 LEU A O 1
ATOM 1420 N N . SER A 1 181 ? 3.369 -11.477 -0.146 1.00 97.81 181 SER A N 1
ATOM 1421 C CA . SER A 1 181 ? 3.551 -12.658 -0.998 1.00 97.81 181 SER A CA 1
ATOM 1422 C C . SER A 1 181 ? 2.204 -13.288 -1.377 1.00 97.81 181 SER A C 1
ATOM 1424 O O . SER A 1 181 ? 1.973 -13.621 -2.543 1.00 97.81 181 SER A O 1
ATOM 1426 N N . ARG A 1 182 ? 1.272 -13.400 -0.420 1.00 97.94 182 ARG A N 1
ATOM 1427 C CA . ARG A 1 182 ? -0.096 -13.887 -0.671 1.00 97.94 182 ARG A CA 1
ATOM 1428 C C . ARG A 1 182 ? -0.880 -12.955 -1.596 1.00 97.94 182 ARG A C 1
ATOM 1430 O O . ARG A 1 182 ? -1.543 -13.439 -2.508 1.00 97.94 182 ARG A O 1
ATOM 1437 N N . MET A 1 183 ? -0.773 -11.640 -1.410 1.00 98.69 183 MET A N 1
ATOM 1438 C CA . MET A 1 183 ? -1.448 -10.641 -2.249 1.00 98.69 183 MET A CA 1
ATOM 1439 C C . MET A 1 183 ? -0.955 -10.668 -3.697 1.00 98.69 183 MET A C 1
ATOM 1441 O O . MET A 1 183 ? -1.774 -10.573 -4.606 1.00 98.69 183 MET A O 1
ATOM 1445 N N . LEU A 1 184 ? 0.349 -10.859 -3.931 1.00 98.56 184 LEU A N 1
ATOM 1446 C CA . LEU A 1 184 ? 0.894 -11.041 -5.284 1.00 98.56 184 LEU A CA 1
ATOM 1447 C C . LEU A 1 184 ? 0.333 -12.301 -5.950 1.00 98.56 184 LEU A C 1
ATOM 1449 O O . LEU A 1 184 ? -0.093 -12.258 -7.101 1.00 98.56 184 LEU A O 1
ATOM 1453 N N . ASN A 1 185 ? 0.280 -13.414 -5.216 1.00 98.12 185 ASN A N 1
ATOM 1454 C CA . ASN A 1 185 ? -0.296 -14.661 -5.718 1.00 98.12 185 ASN A CA 1
ATOM 1455 C C . ASN A 1 185 ? -1.789 -14.526 -6.030 1.00 98.12 185 ASN A C 1
ATOM 1457 O O . ASN A 1 185 ? -2.228 -14.936 -7.101 1.00 98.12 185 ASN A O 1
ATOM 1461 N N . PHE A 1 186 ? -2.552 -13.901 -5.135 1.00 98.50 186 PHE A N 1
ATOM 1462 C CA . PHE A 1 186 ? -3.960 -13.600 -5.365 1.00 98.50 186 PHE A CA 1
ATOM 1463 C C . PHE A 1 186 ? -4.147 -12.682 -6.579 1.00 98.50 186 PHE A C 1
ATOM 1465 O O . PHE A 1 186 ? -4.999 -12.946 -7.423 1.00 98.50 186 PHE A O 1
ATOM 1472 N N . ALA A 1 187 ? -3.308 -11.655 -6.737 1.00 98.56 187 ALA A N 1
ATOM 1473 C CA . ALA A 1 187 ? -3.362 -10.761 -7.887 1.00 98.56 187 ALA A CA 1
ATOM 1474 C C . ALA A 1 187 ? -3.148 -11.490 -9.221 1.00 98.56 187 ALA A C 1
ATOM 1476 O O . ALA A 1 187 ? -3.695 -11.051 -10.222 1.00 98.56 187 ALA A O 1
ATOM 1477 N N . LEU A 1 188 ? -2.413 -12.603 -9.263 1.00 98.12 188 LEU A N 1
ATOM 1478 C CA . LEU A 1 188 ? -2.252 -13.409 -10.481 1.00 98.12 188 LEU A CA 1
ATOM 1479 C C . LEU A 1 188 ? -3.477 -14.272 -10.820 1.00 98.12 188 LEU A C 1
ATOM 1481 O O . LEU A 1 188 ? -3.580 -14.749 -11.944 1.00 98.12 188 LEU A O 1
ATOM 1485 N N . GLN A 1 189 ? -4.373 -14.504 -9.860 1.00 96.44 189 GLN A N 1
ATOM 1486 C CA . GLN A 1 189 ? -5.534 -15.391 -10.008 1.00 96.44 189 GLN A CA 1
ATOM 1487 C C . GLN A 1 189 ? -6.816 -14.657 -10.416 1.00 96.44 189 GLN A C 1
ATOM 1489 O O . GLN A 1 189 ? -7.816 -15.299 -10.721 1.00 96.44 189 GLN A O 1
ATOM 1494 N N . THR A 1 190 ? -6.817 -13.324 -10.378 1.00 95.88 190 THR A N 1
ATOM 1495 C CA . THR A 1 190 ? -7.985 -12.510 -10.733 1.00 95.88 190 THR A CA 1
ATOM 1496 C C . THR A 1 190 ? -7.839 -11.918 -12.129 1.00 95.88 190 THR A C 1
ATOM 1498 O O . THR A 1 190 ? -6.728 -11.659 -12.581 1.00 95.88 190 THR A O 1
ATOM 1501 N N . GLU A 1 191 ? -8.956 -11.582 -12.770 1.00 95.62 191 GLU A N 1
ATOM 1502 C CA . GLU A 1 191 ? -8.958 -10.858 -14.053 1.00 95.62 191 GLU A CA 1
ATOM 1503 C C . GLU A 1 191 ? -8.891 -9.329 -13.878 1.00 95.62 191 GLU A C 1
ATOM 1505 O O . GLU A 1 191 ? -8.538 -8.597 -14.797 1.00 95.62 191 GLU A O 1
ATOM 1510 N N . ASN A 1 192 ? -9.172 -8.822 -12.675 1.00 97.69 192 ASN A N 1
ATOM 1511 C CA . ASN A 1 192 ? -9.209 -7.384 -12.415 1.00 97.69 192 ASN A CA 1
ATOM 1512 C C . ASN A 1 192 ? -7.813 -6.790 -12.211 1.00 97.69 192 ASN A C 1
ATOM 1514 O O . ASN A 1 192 ? -6.923 -7.428 -11.638 1.00 97.69 192 ASN A O 1
ATOM 1518 N N . THR A 1 193 ? -7.644 -5.516 -12.559 1.00 98.62 193 THR A N 1
ATOM 1519 C CA . THR A 1 193 ? -6.473 -4.733 -12.144 1.00 98.62 193 THR A CA 1
ATOM 1520 C C . THR A 1 193 ? -6.296 -4.788 -10.634 1.00 98.62 193 THR A C 1
ATOM 1522 O O . THR A 1 193 ? -7.239 -4.570 -9.870 1.00 98.62 193 THR A O 1
ATOM 1525 N N . CYS A 1 194 ? -5.075 -5.082 -10.206 1.00 98.81 194 CYS A N 1
ATOM 1526 C CA . CYS A 1 194 ? -4.710 -5.159 -8.800 1.00 98.81 194 CYS A CA 1
ATOM 1527 C C . CYS A 1 194 ? -3.677 -4.084 -8.485 1.00 98.81 194 CYS A C 1
ATOM 1529 O O . CYS A 1 194 ? -2.736 -3.885 -9.245 1.00 98.81 194 CYS A O 1
ATOM 1531 N N . VAL A 1 195 ? -3.820 -3.430 -7.342 1.00 98.88 195 VAL A N 1
ATOM 1532 C CA . VAL A 1 195 ? -2.839 -2.496 -6.795 1.00 98.88 195 VAL A CA 1
ATOM 1533 C C . VAL A 1 195 ? -2.423 -3.030 -5.442 1.00 98.88 195 VAL A C 1
ATOM 1535 O O . VAL A 1 195 ? -3.268 -3.247 -4.579 1.00 98.88 195 VAL A O 1
ATOM 1538 N N . ILE A 1 196 ? -1.130 -3.246 -5.247 1.00 98.88 196 ILE A N 1
ATOM 1539 C CA . ILE A 1 196 ? -0.564 -3.682 -3.975 1.00 98.88 196 ILE A CA 1
ATOM 1540 C C . ILE A 1 196 ? 0.377 -2.574 -3.521 1.00 98.88 196 ILE A C 1
ATOM 1542 O O . ILE A 1 196 ? 1.464 -2.425 -4.076 1.00 98.88 196 ILE A O 1
ATOM 1546 N N . ARG A 1 197 ? -0.059 -1.774 -2.544 1.00 98.69 197 ARG A N 1
ATOM 1547 C CA . ARG A 1 197 ? 0.720 -0.650 -2.010 1.00 98.69 197 ARG A CA 1
ATOM 1548 C C . ARG A 1 197 ? 1.505 -1.079 -0.778 1.00 98.69 197 ARG A C 1
ATOM 1550 O O . ARG A 1 197 ? 0.936 -1.706 0.107 1.00 98.69 197 ARG A O 1
ATOM 1557 N N . TYR A 1 198 ? 2.781 -0.726 -0.682 1.00 98.75 198 TYR A N 1
ATOM 1558 C CA . TYR A 1 198 ? 3.603 -1.031 0.492 1.00 98.75 198 TYR A CA 1
ATOM 1559 C C . TYR A 1 198 ? 4.664 0.050 0.752 1.00 98.75 198 TYR A C 1
ATOM 1561 O O . TYR A 1 198 ? 5.146 0.695 -0.184 1.00 98.75 198 TYR A O 1
ATOM 1569 N N . PRO A 1 199 ? 5.020 0.297 2.026 1.00 97.94 199 PRO A N 1
ATOM 1570 C CA . PRO A 1 199 ? 5.915 1.388 2.386 1.00 97.94 199 PRO A CA 1
ATOM 1571 C C . PRO A 1 199 ? 7.393 1.043 2.179 1.00 97.94 199 PRO A C 1
ATOM 1573 O O . PRO A 1 199 ? 7.796 -0.121 2.123 1.00 97.94 199 PRO A O 1
ATOM 1576 N N . LYS A 1 200 ? 8.236 2.084 2.180 1.00 96.56 200 LYS A N 1
ATOM 1577 C CA . LYS A 1 200 ? 9.698 1.963 2.323 1.00 96.56 200 LYS A CA 1
ATOM 1578 C C . LYS A 1 200 ? 10.030 1.622 3.781 1.00 96.56 200 LYS A C 1
ATOM 1580 O O . LYS A 1 200 ? 10.388 2.503 4.561 1.00 96.56 200 LYS A O 1
ATOM 1585 N N . ASP A 1 201 ? 9.854 0.354 4.145 1.00 95.31 201 ASP A N 1
ATOM 1586 C CA . ASP A 1 201 ? 9.983 -0.141 5.522 1.00 95.31 201 ASP A CA 1
ATOM 1587 C C . ASP A 1 201 ? 10.390 -1.631 5.583 1.00 95.31 201 ASP A C 1
ATOM 1589 O O . ASP A 1 201 ? 10.533 -2.300 4.549 1.00 95.31 201 ASP A O 1
ATOM 1593 N N . SER A 1 202 ? 10.582 -2.162 6.796 1.00 95.38 202 SER A N 1
ATOM 1594 C CA . SER A 1 202 ? 10.755 -3.593 7.026 1.00 95.38 202 SER A CA 1
ATOM 1595 C C . SER A 1 202 ? 9.463 -4.374 6.781 1.00 95.38 202 SER A C 1
ATOM 1597 O O . SER A 1 202 ? 8.354 -3.931 7.092 1.00 95.38 202 SER A O 1
ATOM 1599 N N . ALA A 1 203 ? 9.634 -5.576 6.249 1.00 96.62 203 ALA A N 1
ATOM 1600 C CA . ALA A 1 203 ? 8.588 -6.551 5.972 1.00 96.62 203 ALA A CA 1
ATOM 1601 C C . ALA A 1 203 ? 8.728 -7.768 6.900 1.00 96.62 203 ALA A C 1
ATOM 1603 O O . ALA A 1 203 ? 8.565 -8.909 6.468 1.00 96.62 203 ALA A O 1
ATOM 1604 N N . ASP A 1 204 ? 9.105 -7.520 8.158 1.00 95.38 204 ASP A N 1
ATOM 1605 C CA . ASP A 1 204 ? 9.125 -8.547 9.199 1.00 95.38 204 ASP A CA 1
ATOM 1606 C C . ASP A 1 204 ? 7.709 -9.104 9.391 1.00 95.38 204 ASP A C 1
ATOM 1608 O O . ASP A 1 204 ? 6.737 -8.350 9.349 1.00 95.38 204 ASP A O 1
ATOM 1612 N N . ASN A 1 205 ? 7.603 -10.420 9.566 1.00 95.50 205 ASN A N 1
ATOM 1613 C CA . ASN A 1 205 ? 6.323 -11.105 9.708 1.00 95.50 205 ASN A CA 1
ATOM 1614 C C . ASN A 1 205 ? 5.826 -11.031 11.148 1.00 95.50 205 ASN A C 1
ATOM 1616 O O . ASN A 1 205 ? 6.610 -11.218 12.082 1.00 95.50 205 ASN A O 1
ATOM 1620 N N . LEU A 1 206 ? 4.523 -10.823 11.317 1.00 93.62 206 LEU A N 1
ATOM 1621 C CA . LEU A 1 206 ? 3.891 -11.028 12.615 1.00 93.62 206 LEU A CA 1
ATOM 1622 C C . LEU A 1 206 ? 3.857 -12.526 12.961 1.00 93.62 206 LEU A C 1
ATOM 1624 O O . LEU A 1 206 ? 3.841 -13.365 12.058 1.00 93.62 206 LEU A O 1
ATOM 1628 N N . PRO A 1 207 ? 3.770 -12.893 14.253 1.00 92.00 207 PRO A N 1
ATOM 1629 C CA . PRO A 1 207 ? 3.571 -14.278 14.685 1.00 92.00 207 PRO A CA 1
ATOM 1630 C C . PRO A 1 207 ? 2.126 -14.769 14.448 1.00 92.00 207 PRO A C 1
ATOM 1632 O O . PRO A 1 207 ? 1.630 -15.630 15.168 1.00 92.00 207 PRO A O 1
ATOM 1635 N N . ILE A 1 208 ? 1.440 -14.211 13.447 1.00 85.38 208 ILE A N 1
ATOM 1636 C CA . ILE A 1 208 ? 0.098 -14.584 13.009 1.00 85.38 208 ILE A CA 1
ATOM 1637 C C . ILE A 1 208 ? 0.178 -14.887 11.523 1.00 85.38 208 ILE A C 1
ATOM 1639 O O . ILE A 1 208 ? 0.501 -14.013 10.718 1.00 85.38 208 ILE A O 1
ATOM 1643 N N . ASP A 1 209 ? -0.164 -16.118 11.162 1.00 80.56 209 ASP A N 1
ATOM 1644 C CA . ASP A 1 209 ? -0.128 -16.571 9.781 1.00 80.56 209 ASP A CA 1
ATOM 1645 C C . ASP A 1 209 ? -1.518 -17.014 9.319 1.00 80.56 209 ASP A C 1
ATOM 1647 O O . ASP A 1 209 ? -1.845 -18.197 9.318 1.00 80.56 209 ASP A O 1
ATOM 1651 N N . THR A 1 210 ? -2.367 -16.045 8.961 1.00 82.94 210 THR A N 1
ATOM 1652 C CA . THR A 1 210 ? -3.679 -16.333 8.360 1.00 82.94 210 THR A CA 1
ATOM 1653 C C . THR A 1 210 ? -3.625 -16.249 6.843 1.00 82.94 210 THR A C 1
ATOM 1655 O O . THR A 1 210 ? -2.964 -15.373 6.269 1.00 82.94 210 THR A O 1
ATOM 1658 N N . ASP A 1 211 ? -4.363 -17.135 6.179 1.00 89.69 211 ASP A N 1
ATOM 1659 C CA . ASP A 1 211 ? -4.553 -17.058 4.737 1.00 89.69 211 ASP A CA 1
ATOM 1660 C C . ASP A 1 211 ? -5.273 -15.772 4.321 1.00 89.69 211 ASP A C 1
ATOM 1662 O O . ASP A 1 211 ? -6.091 -15.193 5.046 1.00 89.69 211 ASP A O 1
ATOM 1666 N N . LEU A 1 212 ? -4.968 -15.323 3.103 1.00 94.12 212 LEU A N 1
ATOM 1667 C CA . LEU A 1 212 ? -5.607 -14.158 2.511 1.00 94.12 212 LEU A CA 1
ATOM 1668 C C . LEU A 1 212 ? -7.001 -14.553 2.023 1.00 94.12 212 LEU A C 1
ATOM 1670 O O . LEU A 1 212 ? -7.166 -15.026 0.902 1.00 94.12 212 LEU A O 1
ATOM 1674 N N . THR A 1 213 ? -8.012 -14.341 2.863 1.00 95.81 213 THR A N 1
ATOM 1675 C CA . THR A 1 213 ? -9.407 -14.485 2.435 1.00 95.81 213 THR A CA 1
ATOM 1676 C C . THR A 1 213 ? -9.778 -13.291 1.547 1.00 95.81 213 THR A C 1
ATOM 1678 O O . THR A 1 213 ? -9.711 -12.154 2.026 1.00 95.81 213 THR A O 1
ATOM 1681 N N . PRO A 1 214 ? -10.162 -13.498 0.272 1.00 95.88 214 PRO A N 1
ATOM 1682 C CA . PRO A 1 214 ? -10.441 -12.400 -0.647 1.00 95.88 214 PRO A CA 1
ATOM 1683 C C . PRO A 1 214 ? -11.484 -11.430 -0.098 1.00 95.88 214 PRO A C 1
ATOM 1685 O O . PRO A 1 214 ? -12.562 -11.846 0.323 1.00 95.88 214 PRO A O 1
ATOM 1688 N N . TYR A 1 215 ? -11.170 -10.133 -0.139 1.00 96.44 215 TYR A N 1
ATOM 1689 C CA . TYR A 1 215 ? -12.092 -9.039 0.195 1.00 96.44 215 TYR A CA 1
ATOM 1690 C C . TYR A 1 215 ? -12.582 -9.006 1.650 1.00 96.44 215 TYR A C 1
ATOM 1692 O O . TYR A 1 215 ? -13.544 -8.300 1.955 1.00 96.44 215 TYR A O 1
ATOM 1700 N N . ARG A 1 216 ? -11.945 -9.758 2.554 1.00 97.62 216 ARG A N 1
ATOM 1701 C CA . ARG A 1 216 ? -12.293 -9.795 3.980 1.00 97.62 216 ARG A CA 1
ATOM 1702 C C . ARG A 1 216 ? -11.195 -9.160 4.822 1.00 97.62 216 ARG A C 1
ATOM 1704 O O . ARG A 1 216 ? -10.006 -9.343 4.551 1.00 97.62 216 ARG A O 1
ATOM 1711 N N . ALA A 1 217 ? -11.605 -8.456 5.872 1.00 97.62 217 ALA A N 1
ATOM 1712 C CA . ALA A 1 217 ? -10.677 -8.007 6.903 1.00 97.62 217 ALA A CA 1
ATOM 1713 C C . ALA A 1 217 ? -10.168 -9.202 7.738 1.00 97.62 217 ALA A C 1
ATOM 1715 O O . ALA A 1 217 ? -10.864 -10.203 7.914 1.00 97.62 217 ALA A O 1
ATOM 1716 N N . GLU A 1 218 ? -8.950 -9.101 8.270 1.00 97.81 218 GLU A N 1
ATOM 1717 C CA . GLU A 1 218 ? -8.471 -9.957 9.365 1.00 97.81 218 GLU A CA 1
ATOM 1718 C C . GLU A 1 218 ? -8.934 -9.411 10.700 1.00 97.81 218 GLU A C 1
ATOM 1720 O O . GLU A 1 218 ? -8.839 -8.205 10.924 1.00 97.81 218 GLU A O 1
ATOM 1725 N N . VAL A 1 219 ? -9.288 -10.299 11.619 1.00 97.44 219 VAL A N 1
ATOM 1726 C CA . VAL A 1 219 ? -9.317 -9.970 13.042 1.00 97.44 219 VAL A CA 1
ATOM 1727 C C . VAL A 1 219 ? -7.942 -10.303 13.621 1.00 97.44 219 VAL A C 1
ATOM 1729 O O . VAL A 1 219 ? -7.531 -11.459 13.586 1.00 97.44 219 VAL A O 1
ATOM 1732 N N . LEU A 1 220 ? -7.221 -9.293 14.111 1.00 97.31 220 LEU A N 1
ATOM 1733 C CA . LEU A 1 220 ? -5.907 -9.454 14.754 1.00 97.31 220 LEU A CA 1
ATOM 1734 C C . LEU A 1 220 ? -6.000 -9.584 16.278 1.00 97.31 220 LEU A C 1
ATOM 1736 O O . LEU A 1 220 ? -5.086 -10.103 16.909 1.00 97.31 220 LEU A O 1
ATOM 1740 N N . SER A 1 221 ? -7.085 -9.079 16.860 1.00 97.50 221 SER A N 1
ATOM 1741 C CA . SER A 1 221 ? -7.376 -9.137 18.290 1.00 97.50 221 SER A CA 1
ATOM 1742 C C . SER A 1 221 ? -8.880 -9.059 18.493 1.00 97.50 221 SER A C 1
ATOM 1744 O O . SER A 1 221 ? -9.560 -8.321 17.771 1.00 97.50 221 SER A O 1
ATOM 1746 N N . GLU A 1 222 ? -9.385 -9.795 19.478 1.00 97.31 222 GLU A N 1
ATOM 1747 C CA . GLU A 1 222 ? -10.780 -9.743 19.901 1.00 97.31 222 GLU A CA 1
ATOM 1748 C C . GLU A 1 222 ? -10.907 -8.988 21.228 1.00 97.31 222 GLU A C 1
ATOM 1750 O O . GLU A 1 222 ? -10.194 -9.264 22.186 1.00 97.31 222 GLU A O 1
ATOM 1755 N N . GLY A 1 223 ? -11.841 -8.043 21.277 1.00 97.44 223 GLY A N 1
ATOM 1756 C CA . GLY A 1 223 ? -12.140 -7.221 22.443 1.00 97.44 223 GLY A CA 1
ATOM 1757 C C . GLY A 1 223 ? -13.346 -6.319 22.173 1.00 97.44 223 GLY A C 1
ATOM 1758 O O . GLY A 1 223 ? -13.912 -6.349 21.073 1.00 97.44 223 GLY A O 1
ATOM 1759 N N . ASP A 1 224 ? -13.780 -5.542 23.161 1.00 97.31 224 ASP A N 1
ATOM 1760 C CA . ASP A 1 224 ? -15.005 -4.735 23.092 1.00 97.31 224 ASP A CA 1
ATOM 1761 C C . ASP A 1 224 ? -14.854 -3.282 23.578 1.00 97.31 224 ASP A C 1
ATOM 1763 O O . ASP A 1 224 ? -15.796 -2.496 23.441 1.00 97.31 224 ASP A O 1
ATOM 1767 N N . ASP A 1 225 ? -13.663 -2.878 24.032 1.00 97.38 225 ASP A N 1
ATOM 1768 C CA . ASP A 1 225 ? -13.412 -1.518 24.529 1.00 97.38 225 ASP A CA 1
ATOM 1769 C C . ASP A 1 225 ? -13.317 -0.465 23.415 1.00 97.38 225 ASP A C 1
ATOM 1771 O O . ASP A 1 225 ? -13.737 0.689 23.584 1.00 97.38 225 ASP A O 1
ATOM 1775 N N . LEU A 1 226 ? -12.716 -0.852 22.285 1.00 98.25 226 LEU A N 1
ATOM 1776 C CA . LEU A 1 226 ? -12.379 0.003 21.146 1.00 98.25 226 LEU A CA 1
ATOM 1777 C C . LEU A 1 226 ? -12.298 -0.833 19.862 1.00 98.25 226 LEU A C 1
ATOM 1779 O O . LEU A 1 226 ? -11.709 -1.907 19.857 1.00 98.25 226 LEU A O 1
ATOM 1783 N N . LEU A 1 227 ? -12.852 -0.329 18.759 1.00 98.88 227 LEU A N 1
ATOM 1784 C CA . LEU A 1 227 ? -12.642 -0.890 17.427 1.00 98.88 227 LEU A CA 1
ATOM 1785 C C . LEU A 1 227 ? -11.500 -0.140 16.740 1.00 98.88 227 LEU A C 1
ATOM 1787 O O . LEU A 1 227 ? -11.649 1.042 16.430 1.00 98.88 227 LEU A O 1
ATOM 1791 N N . ILE A 1 228 ? -10.393 -0.818 16.452 1.00 98.88 228 ILE A N 1
ATOM 1792 C CA . ILE A 1 228 ? -9.291 -0.274 15.658 1.00 98.88 228 ILE A CA 1
ATOM 1793 C C . ILE A 1 228 ? -9.381 -0.835 14.240 1.00 98.88 228 ILE A C 1
ATOM 1795 O O . ILE A 1 228 ? -9.353 -2.043 14.029 1.00 98.88 228 ILE A O 1
ATOM 1799 N N . ILE A 1 229 ? -9.478 0.053 13.258 1.00 98.88 229 ILE A N 1
ATOM 1800 C CA . ILE A 1 229 ? -9.508 -0.261 11.833 1.00 98.88 229 ILE A CA 1
ATOM 1801 C C . ILE A 1 229 ? -8.210 0.256 11.229 1.00 98.88 229 ILE A C 1
ATOM 1803 O O . ILE A 1 229 ? -7.952 1.458 11.242 1.00 98.88 229 ILE A O 1
ATOM 1807 N N . SER A 1 230 ? -7.392 -0.635 10.690 1.00 98.62 230 SER A N 1
ATOM 1808 C CA . SER A 1 230 ? -6.074 -0.285 10.159 1.00 98.62 230 SER A CA 1
ATOM 1809 C C . SER A 1 230 ? -5.843 -0.886 8.779 1.00 98.62 230 SER A C 1
ATOM 1811 O O . SER A 1 230 ? -6.533 -1.825 8.378 1.00 98.62 230 SER A O 1
ATOM 1813 N N . LEU A 1 231 ? -4.892 -0.326 8.033 1.00 98.50 231 LEU A N 1
ATOM 1814 C CA . LEU A 1 231 ? -4.544 -0.790 6.691 1.00 98.50 231 LEU A CA 1
ATOM 1815 C C . LEU A 1 231 ? -3.034 -0.999 6.542 1.00 98.50 231 LEU A C 1
ATOM 1817 O O . LEU A 1 231 ? -2.240 -0.088 6.797 1.00 98.50 231 LEU A O 1
ATOM 1821 N N . GLY A 1 232 ? -2.648 -2.173 6.040 1.00 97.44 232 GLY A N 1
ATOM 1822 C CA . GLY A 1 232 ? -1.266 -2.507 5.707 1.00 97.44 232 GLY A CA 1
ATOM 1823 C C . GLY A 1 232 ? -0.328 -2.398 6.898 1.00 97.44 232 GLY A C 1
ATOM 1824 O O . GLY A 1 232 ? -0.643 -2.865 7.988 1.00 97.44 232 GLY A O 1
ATOM 1825 N N . LYS A 1 233 ? 0.831 -1.755 6.717 1.00 97.69 233 LYS A N 1
ATOM 1826 C CA . LYS A 1 233 ? 1.850 -1.636 7.775 1.00 97.69 233 LYS A CA 1
ATOM 1827 C C . LYS A 1 233 ? 1.342 -0.967 9.062 1.00 97.69 233 LYS A C 1
ATOM 1829 O O . LYS A 1 233 ? 1.895 -1.227 10.124 1.00 97.69 233 LYS A O 1
ATOM 1834 N N . MET A 1 234 ? 0.265 -0.175 9.015 1.00 98.62 234 MET A N 1
ATOM 1835 C CA . MET A 1 234 ? -0.362 0.330 10.246 1.00 98.62 234 MET A CA 1
ATOM 1836 C C . MET A 1 234 ? -0.930 -0.802 11.109 1.00 98.62 234 MET A C 1
ATOM 1838 O O . MET A 1 234 ? -0.854 -0.723 12.327 1.00 98.62 234 MET A O 1
ATOM 1842 N N . SER A 1 235 ? -1.436 -1.880 10.506 1.00 98.44 235 SER A N 1
ATOM 1843 C CA . SER A 1 235 ? -1.909 -3.063 11.235 1.00 98.44 235 SER A CA 1
ATOM 1844 C C . SER A 1 235 ? -0.781 -3.789 11.966 1.00 98.44 235 SER A C 1
ATOM 1846 O O . SER A 1 235 ? -1.004 -4.310 13.052 1.00 98.44 235 SER A O 1
ATOM 1848 N N . TYR A 1 236 ? 0.437 -3.773 11.415 1.00 98.00 236 TYR A N 1
ATOM 1849 C CA . TYR A 1 236 ? 1.632 -4.278 12.097 1.00 98.00 236 TYR A CA 1
ATOM 1850 C C . TYR A 1 236 ? 1.952 -3.452 13.351 1.00 98.00 236 TYR A C 1
ATOM 1852 O O . TYR A 1 236 ? 2.159 -4.020 14.417 1.00 98.00 236 TYR A O 1
ATOM 1860 N N . TYR A 1 237 ? 1.939 -2.118 13.254 1.00 98.44 237 TYR A N 1
ATOM 1861 C CA . TYR A 1 237 ? 2.178 -1.257 14.422 1.00 98.44 237 TYR A CA 1
ATOM 1862 C C . TYR A 1 237 ? 1.070 -1.381 15.473 1.00 98.44 237 TYR A C 1
ATOM 1864 O O . TYR A 1 237 ? 1.364 -1.455 16.661 1.00 98.44 237 TYR A O 1
ATOM 1872 N N . VAL A 1 238 ? -0.199 -1.460 15.053 1.00 98.69 238 VAL A N 1
ATOM 1873 C CA . VAL A 1 238 ? -1.322 -1.698 15.976 1.00 98.69 238 VAL A CA 1
ATOM 1874 C C . VAL A 1 238 ? -1.164 -3.040 16.691 1.00 98.69 238 VAL A C 1
ATOM 1876 O O . VAL A 1 238 ? -1.415 -3.117 17.888 1.00 98.69 238 VAL A O 1
ATOM 1879 N N . TYR A 1 239 ? -0.728 -4.087 15.987 1.00 98.31 239 TYR A N 1
ATOM 1880 C CA . TYR A 1 239 ? -0.497 -5.392 16.600 1.00 98.31 239 TYR A CA 1
ATOM 1881 C C . TYR A 1 239 ? 0.577 -5.338 17.695 1.00 98.31 239 TYR A C 1
ATOM 1883 O O . TYR A 1 239 ? 0.374 -5.872 18.781 1.00 98.31 239 TYR A O 1
ATOM 1891 N N . ASN A 1 240 ? 1.694 -4.652 17.443 1.00 97.94 240 ASN A N 1
ATOM 1892 C CA . ASN A 1 240 ? 2.812 -4.590 18.392 1.00 97.94 240 ASN A CA 1
ATOM 1893 C C . ASN A 1 240 ? 2.476 -3.878 19.706 1.00 97.94 240 ASN A C 1
ATOM 1895 O O . ASN A 1 240 ? 3.146 -4.114 20.706 1.00 97.94 240 ASN A O 1
ATOM 1899 N N . ILE A 1 241 ? 1.450 -3.024 19.727 1.00 98.38 241 ILE A N 1
ATOM 1900 C CA . ILE A 1 241 ? 1.024 -2.331 20.950 1.00 98.38 241 ILE A CA 1
ATOM 1901 C C . ILE A 1 241 ? -0.073 -3.072 21.720 1.00 98.38 241 ILE A C 1
ATOM 1903 O O . ILE A 1 241 ? -0.461 -2.603 22.787 1.00 98.38 241 ILE A O 1
ATOM 1907 N N . LEU A 1 242 ? -0.584 -4.201 21.211 1.00 98.25 242 LEU A N 1
ATOM 1908 C CA . LEU A 1 242 ? -1.695 -4.929 21.837 1.00 98.25 242 LEU A CA 1
ATOM 1909 C C . LEU A 1 242 ? -1.376 -5.375 23.262 1.00 98.25 242 LEU A C 1
ATOM 1911 O O . LEU A 1 242 ? -2.184 -5.152 24.155 1.00 98.25 242 LEU A O 1
ATOM 1915 N N . GLU A 1 243 ? -0.198 -5.960 23.486 1.00 97.62 243 GLU A N 1
ATOM 1916 C CA . GLU A 1 243 ? 0.225 -6.406 24.820 1.00 97.62 243 GLU A CA 1
ATOM 1917 C C . GLU A 1 243 ? 0.237 -5.236 25.809 1.00 97.62 243 GLU A C 1
ATOM 1919 O O . GLU A 1 243 ? -0.372 -5.312 26.872 1.00 97.62 243 GLU A O 1
ATOM 1924 N N . SER A 1 244 ? 0.810 -4.104 25.401 1.00 97.62 244 SER A N 1
ATOM 1925 C CA . SER A 1 244 ? 0.857 -2.907 26.239 1.00 97.62 244 SER A CA 1
ATOM 1926 C C . SER A 1 244 ? -0.526 -2.280 26.474 1.00 97.62 244 SER A C 1
ATOM 1928 O O . SER A 1 244 ? -0.782 -1.722 27.537 1.00 97.62 244 SER A O 1
ATOM 1930 N N . LEU A 1 245 ? -1.457 -2.384 25.517 1.00 97.88 245 LEU A N 1
ATOM 1931 C CA . LEU A 1 245 ? -2.855 -1.993 25.732 1.00 97.88 245 LEU A CA 1
ATOM 1932 C C . LEU A 1 245 ? -3.562 -2.932 26.724 1.00 97.88 245 LEU A C 1
ATOM 1934 O O . LEU A 1 245 ? -4.309 -2.452 27.577 1.00 97.88 245 LEU A O 1
ATOM 1938 N N . HIS A 1 246 ? -3.300 -4.240 26.664 1.00 97.50 246 HIS A N 1
ATOM 1939 C CA . HIS A 1 246 ? -3.866 -5.218 27.598 1.00 97.50 246 HIS A CA 1
ATOM 1940 C C . HIS A 1 246 ? -3.345 -5.032 29.028 1.00 97.50 246 HIS A C 1
ATOM 1942 O O . HIS A 1 246 ? -4.123 -5.149 29.973 1.00 97.50 246 HIS A O 1
ATOM 1948 N N . GLU A 1 247 ? -2.065 -4.692 29.205 1.00 96.81 247 GLU A N 1
ATOM 1949 C CA . GLU A 1 247 ? -1.497 -4.300 30.508 1.00 96.81 247 GLU A CA 1
ATOM 1950 C C . GLU A 1 247 ? -2.206 -3.065 31.081 1.00 96.81 247 GLU A C 1
ATOM 1952 O O . GLU A 1 247 ? -2.464 -2.971 32.282 1.00 96.81 247 GLU A O 1
ATOM 1957 N N . GLU A 1 248 ? -2.617 -2.154 30.201 1.00 95.25 248 GLU A N 1
ATOM 1958 C CA . GLU A 1 248 ? -3.479 -1.025 30.527 1.00 95.25 248 GLU A CA 1
ATOM 1959 C C . GLU A 1 248 ? -4.966 -1.415 30.642 1.00 95.25 248 GLU A C 1
ATOM 1961 O O . GLU A 1 248 ? -5.823 -0.553 30.819 1.00 95.25 248 GLU A O 1
ATOM 1966 N N . GLY A 1 249 ? -5.338 -2.689 30.579 1.00 96.50 249 GLY A N 1
ATOM 1967 C CA . GLY A 1 249 ? -6.732 -3.126 30.677 1.00 96.50 249 GLY A CA 1
ATOM 1968 C C . GLY A 1 249 ? -7.632 -2.580 29.564 1.00 96.50 249 GLY A C 1
ATOM 1969 O O . GLY A 1 249 ? -8.821 -2.378 29.801 1.00 96.50 249 GLY A O 1
ATOM 1970 N N . ILE A 1 250 ? -7.065 -2.292 28.390 1.00 97.62 250 ILE A N 1
ATOM 1971 C CA . ILE A 1 250 ? -7.787 -1.932 27.169 1.00 97.62 250 ILE A CA 1
ATOM 1972 C C . ILE A 1 250 ? -7.703 -3.123 26.221 1.00 97.62 250 ILE A C 1
ATOM 1974 O O . ILE A 1 250 ? -6.620 -3.452 25.743 1.00 97.62 250 ILE A O 1
ATOM 1978 N N . TYR A 1 251 ? -8.843 -3.719 25.894 1.00 98.06 251 TYR A N 1
ATOM 1979 C CA . TYR A 1 251 ? -8.951 -4.886 25.022 1.00 98.06 251 TYR A CA 1
ATOM 1980 C C . TYR A 1 251 ? -9.651 -4.490 23.714 1.00 98.06 251 TYR A C 1
ATOM 1982 O O . TYR A 1 251 ? -10.884 -4.488 23.630 1.00 98.06 251 TYR A O 1
ATOM 1990 N N . PRO A 1 252 ? -8.898 -4.083 22.675 1.00 98.50 252 PRO A N 1
ATOM 1991 C CA . PRO A 1 252 ? -9.485 -3.634 21.422 1.00 98.50 252 PRO A CA 1
ATOM 1992 C C . PRO A 1 252 ? -9.855 -4.798 20.488 1.00 98.50 252 PRO A C 1
ATOM 1994 O O . PRO A 1 252 ? -9.115 -5.771 20.333 1.00 98.50 252 PRO A O 1
ATOM 1997 N N . MET A 1 253 ? -10.956 -4.624 19.753 1.00 98.81 253 MET A N 1
ATOM 1998 C CA . MET A 1 253 ? -11.197 -5.330 18.494 1.00 98.81 253 MET A CA 1
ATOM 1999 C C . MET A 1 253 ? -10.311 -4.710 17.417 1.00 98.81 253 MET A C 1
ATOM 2001 O O . MET A 1 253 ? -10.480 -3.532 17.096 1.00 98.81 253 MET A O 1
ATOM 2005 N N . VAL A 1 254 ? -9.405 -5.482 16.819 1.00 98.69 254 VAL A N 1
ATOM 2006 C CA . VAL A 1 254 ? -8.498 -4.968 15.782 1.00 98.69 254 VAL A CA 1
ATOM 2007 C C . VAL A 1 254 ? -8.777 -5.616 14.440 1.00 98.69 254 VAL A C 1
ATOM 2009 O O . VAL A 1 254 ? -8.649 -6.828 14.284 1.00 98.69 254 VAL A O 1
ATOM 2012 N N . LEU A 1 255 ? -9.093 -4.778 13.454 1.00 98.69 255 LEU A N 1
ATOM 2013 C CA . LEU A 1 255 ? -9.268 -5.163 12.064 1.00 98.69 255 LEU A CA 1
ATOM 2014 C C . LEU A 1 255 ? -8.069 -4.704 11.225 1.00 98.69 255 LEU A C 1
ATOM 2016 O O . LEU A 1 255 ? -7.810 -3.500 11.098 1.00 98.69 255 LEU A O 1
ATOM 2020 N N . ASN A 1 256 ? -7.373 -5.657 10.605 1.00 98.50 256 ASN A N 1
ATOM 2021 C CA . ASN A 1 256 ? -6.530 -5.380 9.442 1.00 98.50 256 ASN A CA 1
ATOM 2022 C C . ASN A 1 256 ? -7.419 -5.449 8.205 1.00 98.50 256 ASN A C 1
ATOM 2024 O O . ASN A 1 256 ? -7.872 -6.528 7.819 1.00 98.50 256 ASN A O 1
ATOM 2028 N N . MET A 1 257 ? -7.675 -4.305 7.576 1.00 98.12 257 MET A N 1
ATOM 2029 C CA . MET A 1 257 ? -8.570 -4.254 6.426 1.00 98.12 257 MET A CA 1
ATOM 2030 C C . MET A 1 257 ? -8.037 -5.046 5.234 1.00 98.12 257 MET A C 1
ATOM 2032 O O . MET A 1 257 ? -8.865 -5.588 4.509 1.00 98.12 257 MET A O 1
ATOM 2036 N N . ARG A 1 258 ? -6.704 -5.150 5.059 1.00 96.50 258 ARG A N 1
ATOM 2037 C CA . ARG A 1 258 ? -5.950 -5.749 3.926 1.00 96.50 258 ARG A CA 1
ATOM 2038 C C . ARG A 1 258 ? -6.298 -5.216 2.532 1.00 96.50 258 ARG A C 1
ATOM 2040 O O . ARG A 1 258 ? -5.407 -4.934 1.738 1.00 96.50 258 ARG A O 1
ATOM 2047 N N . PHE A 1 259 ? -7.582 -5.074 2.238 1.00 98.44 259 PHE A N 1
ATOM 2048 C CA . PHE A 1 259 ? -8.182 -4.529 1.038 1.00 98.44 259 PHE A CA 1
ATOM 2049 C C . PHE A 1 259 ? -8.700 -3.117 1.323 1.00 98.44 259 PHE A C 1
ATOM 2051 O O . PHE A 1 259 ? -9.552 -2.903 2.185 1.00 98.44 259 PHE A O 1
ATOM 2058 N N . ALA A 1 260 ? -8.189 -2.141 0.578 1.00 97.94 260 ALA A N 1
ATOM 2059 C CA . ALA A 1 260 ? -8.753 -0.800 0.514 1.00 97.94 260 ALA A CA 1
ATOM 2060 C C . ALA A 1 260 ? -9.888 -0.719 -0.518 1.00 97.94 260 ALA A C 1
ATOM 2062 O O . ALA A 1 260 ? -10.724 0.173 -0.428 1.00 97.94 260 ALA A O 1
ATOM 2063 N N . ASN A 1 261 ? -9.950 -1.632 -1.492 1.00 97.81 261 ASN A N 1
ATOM 2064 C CA . ASN A 1 261 ? -11.094 -1.792 -2.387 1.00 97.81 261 ASN A CA 1
ATOM 2065 C C . ASN A 1 261 ? -11.196 -3.249 -2.878 1.00 97.81 261 ASN A C 1
ATOM 2067 O O . ASN A 1 261 ? -10.191 -3.779 -3.354 1.00 97.81 261 ASN A O 1
ATOM 2071 N N . PRO A 1 262 ? -12.384 -3.873 -2.820 1.00 97.31 262 PRO A N 1
ATOM 2072 C CA . PRO A 1 262 ? -13.536 -3.458 -2.015 1.00 97.31 262 PRO A CA 1
ATOM 2073 C C . PRO A 1 262 ? -13.200 -3.419 -0.513 1.00 97.31 262 PRO A C 1
ATOM 2075 O O . PRO A 1 262 ? -12.269 -4.074 -0.056 1.00 97.31 262 PRO A O 1
ATOM 2078 N N . LEU A 1 263 ? -13.954 -2.624 0.249 1.00 97.19 263 LEU A N 1
ATOM 2079 C CA . LEU A 1 263 ? -13.869 -2.600 1.712 1.00 97.19 263 LEU A CA 1
ATOM 2080 C C . LEU A 1 263 ? -14.834 -3.632 2.304 1.00 97.19 263 LEU A C 1
ATOM 2082 O O . LEU A 1 263 ? -15.985 -3.705 1.875 1.00 97.19 263 LEU A O 1
ATOM 2086 N N . ASP A 1 264 ? -14.404 -4.355 3.338 1.00 98.12 264 ASP A N 1
ATOM 2087 C CA . ASP A 1 264 ? -15.264 -5.249 4.129 1.00 98.12 264 ASP A CA 1
ATOM 2088 C C . ASP A 1 264 ? -16.157 -4.453 5.103 1.00 98.12 264 ASP A C 1
ATOM 2090 O O . ASP A 1 264 ? -15.987 -4.466 6.326 1.00 98.12 264 ASP A O 1
ATOM 2094 N N . ILE A 1 265 ? -17.089 -3.689 4.531 1.00 98.00 265 ILE A N 1
ATOM 2095 C CA . ILE A 1 265 ? -17.985 -2.789 5.264 1.00 98.00 265 ILE A CA 1
ATOM 2096 C C . ILE A 1 265 ? -18.901 -3.554 6.224 1.00 98.00 265 ILE A C 1
ATOM 2098 O O . ILE A 1 265 ? -19.183 -3.059 7.316 1.00 98.00 265 ILE A O 1
ATOM 2102 N N . ASP A 1 266 ? -19.317 -4.769 5.869 1.00 98.12 266 ASP A N 1
ATOM 2103 C CA . ASP A 1 266 ? -20.183 -5.589 6.718 1.00 98.12 266 ASP A CA 1
ATOM 2104 C C . ASP A 1 266 ? -19.496 -5.947 8.038 1.00 98.12 266 ASP A C 1
ATOM 2106 O O . ASP A 1 266 ? -20.088 -5.803 9.114 1.00 98.12 266 ASP A O 1
ATOM 2110 N N . THR A 1 267 ? -18.223 -6.351 7.979 1.00 98.19 267 THR A N 1
ATOM 2111 C CA . THR A 1 267 ? -17.421 -6.622 9.178 1.00 98.19 267 THR A CA 1
ATOM 2112 C C . THR A 1 267 ? -17.210 -5.352 9.999 1.00 98.19 267 THR A C 1
ATOM 2114 O O . THR A 1 267 ? -17.392 -5.375 11.218 1.00 98.19 267 THR A O 1
ATOM 2117 N N . VAL A 1 268 ? -16.909 -4.223 9.350 1.00 98.50 268 VAL A N 1
ATOM 2118 C CA . VAL A 1 268 ? -16.76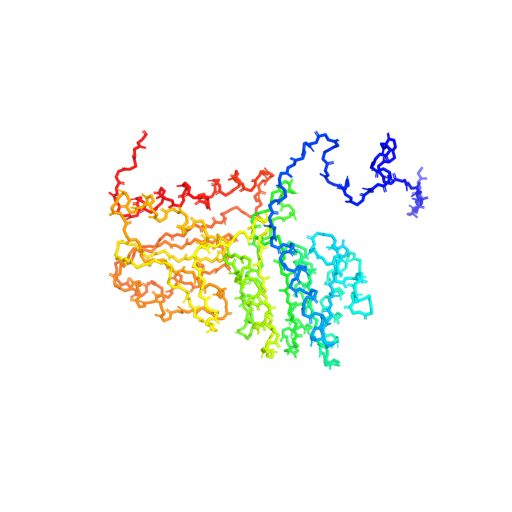2 -2.927 10.032 1.00 98.50 268 VAL A CA 1
ATOM 2119 C C . VAL A 1 268 ? -18.044 -2.551 10.785 1.00 98.50 268 VAL A C 1
ATOM 2121 O O . VAL A 1 268 ? -17.997 -2.269 11.983 1.00 98.50 268 VAL A O 1
ATOM 2124 N N . LEU A 1 269 ? -19.202 -2.608 10.123 1.00 98.44 269 LEU A N 1
ATOM 2125 C CA . LEU A 1 269 ? -20.500 -2.286 10.721 1.00 98.44 269 LEU A CA 1
ATOM 2126 C C . LEU A 1 269 ? -20.880 -3.247 11.852 1.00 98.44 269 LEU A C 1
ATOM 2128 O O . LEU A 1 269 ? -21.421 -2.809 12.872 1.00 98.44 269 LEU A O 1
ATOM 2132 N N . LYS A 1 270 ? -20.591 -4.547 11.699 1.00 97.88 270 LYS A N 1
ATOM 2133 C CA . LYS A 1 270 ? -20.838 -5.572 12.726 1.00 97.88 270 LYS A CA 1
ATOM 2134 C C . LYS A 1 270 ? -20.194 -5.190 14.060 1.00 97.88 270 LYS A C 1
ATOM 2136 O O . LYS A 1 270 ? -20.864 -5.261 15.091 1.00 97.88 270 LYS A O 1
ATOM 2141 N N . TYR A 1 271 ? -18.922 -4.793 14.048 1.00 98.44 271 TYR A N 1
ATOM 2142 C CA . TYR A 1 271 ? -18.197 -4.448 15.274 1.00 98.44 271 TYR A CA 1
ATOM 2143 C C . TYR A 1 271 ? -18.470 -3.012 15.734 1.00 98.44 271 TYR A C 1
ATOM 2145 O O . TYR A 1 271 ? -18.675 -2.782 16.927 1.00 98.44 271 TYR A O 1
ATOM 2153 N N . ALA A 1 272 ? -18.579 -2.055 14.808 1.00 98.38 272 ALA A N 1
ATOM 2154 C CA . ALA A 1 272 ? -18.807 -0.652 15.149 1.00 98.38 272 ALA A CA 1
ATOM 2155 C C . ALA A 1 272 ? -20.141 -0.426 15.879 1.00 98.38 272 ALA A C 1
ATOM 2157 O O . ALA A 1 272 ? -20.196 0.373 16.814 1.00 98.38 272 ALA A O 1
ATOM 2158 N N . ARG A 1 273 ? -21.204 -1.164 15.516 1.00 98.00 273 ARG A N 1
ATOM 2159 C CA . ARG A 1 273 ? -22.511 -1.085 16.199 1.00 98.00 273 ARG A CA 1
ATOM 2160 C C . ARG A 1 273 ? -22.448 -1.511 17.666 1.00 98.00 273 ARG A C 1
ATOM 2162 O O . ARG A 1 273 ? -23.191 -0.968 18.481 1.00 98.00 273 ARG A O 1
ATOM 2169 N N . LYS A 1 274 ? -21.582 -2.476 17.988 1.00 97.31 274 LYS A N 1
ATOM 2170 C CA . LYS A 1 274 ? -21.404 -2.995 19.349 1.00 97.31 274 LYS A CA 1
ATOM 2171 C C . LYS A 1 274 ? -20.522 -2.069 20.183 1.00 97.31 274 LYS A C 1
ATOM 2173 O O . LYS A 1 274 ? -20.923 -1.663 21.264 1.00 97.31 274 LYS A O 1
ATOM 2178 N N . ILE A 1 275 ? -19.359 -1.708 19.644 1.00 98.19 275 ILE A N 1
ATOM 2179 C CA . ILE A 1 275 ? -18.287 -1.050 20.402 1.00 98.19 275 ILE A CA 1
ATOM 2180 C C . ILE A 1 275 ? -18.470 0.473 20.460 1.00 98.19 275 ILE A C 1
ATOM 2182 O O . ILE A 1 275 ? -18.150 1.108 21.462 1.00 98.19 275 ILE A O 1
ATOM 2186 N N . LYS A 1 276 ? -19.003 1.088 19.394 1.00 97.88 276 LYS A N 1
ATOM 2187 C CA . LYS A 1 276 ? -19.279 2.535 19.248 1.00 97.88 276 LYS A CA 1
ATOM 2188 C C . LYS A 1 276 ? -18.089 3.487 19.427 1.00 97.88 276 LYS A C 1
ATOM 2190 O O . LYS A 1 276 ? -18.225 4.666 19.122 1.00 97.88 276 LYS A O 1
ATOM 2195 N N . LYS A 1 277 ? -16.922 3.028 19.866 1.00 98.50 277 LYS A N 1
ATOM 2196 C CA . LYS A 1 277 ? -15.656 3.765 19.836 1.00 98.50 277 LYS A CA 1
ATOM 2197 C C . LYS A 1 277 ? -14.820 3.204 18.694 1.00 98.50 277 LYS A C 1
ATOM 2199 O O . LYS A 1 277 ? -14.554 2.006 18.673 1.00 98.50 277 LYS A O 1
ATOM 2204 N N . VAL A 1 278 ? -14.445 4.043 17.735 1.00 98.75 278 VAL A N 1
ATOM 2205 C CA . VAL A 1 278 ? -13.728 3.620 16.529 1.00 98.75 278 VAL A CA 1
ATOM 2206 C C . VAL A 1 278 ? -12.487 4.476 16.327 1.00 98.75 278 VAL A C 1
ATOM 2208 O O . VAL A 1 278 ? -12.573 5.705 16.293 1.00 98.75 278 VAL A O 1
ATOM 2211 N N . LEU A 1 279 ? -11.347 3.821 16.143 1.00 98.88 279 LEU A N 1
ATOM 2212 C CA . LEU A 1 279 ? -10.088 4.416 15.721 1.00 98.88 279 LEU A CA 1
ATOM 2213 C C . LEU A 1 279 ? -9.736 3.888 14.328 1.00 98.88 279 LEU A C 1
ATOM 2215 O O . LEU A 1 279 ? -9.576 2.689 14.143 1.00 98.88 279 LEU A O 1
ATOM 2219 N N . ILE A 1 280 ? -9.610 4.775 13.346 1.00 98.88 280 ILE A N 1
ATOM 2220 C CA . ILE A 1 280 ? -9.148 4.440 11.995 1.00 98.88 280 ILE A CA 1
ATOM 2221 C C . ILE A 1 280 ? -7.697 4.905 11.857 1.00 98.88 280 ILE A C 1
ATOM 2223 O O . ILE A 1 280 ? -7.425 6.071 12.137 1.00 98.88 280 ILE A O 1
ATOM 2227 N N . VAL A 1 281 ? -6.791 4.032 11.414 1.00 98.81 281 VAL A N 1
ATOM 2228 C CA . VAL A 1 281 ? -5.350 4.310 11.293 1.00 98.81 281 VAL A CA 1
ATOM 2229 C C . VAL A 1 281 ? -4.859 3.969 9.887 1.00 98.81 281 VAL A C 1
ATOM 2231 O O . VAL A 1 281 ? -4.892 2.808 9.473 1.00 98.81 281 VAL A O 1
ATOM 2234 N N . GLU A 1 282 ? -4.375 4.966 9.146 1.00 98.31 282 GLU A N 1
ATOM 2235 C CA . GLU A 1 282 ? -3.820 4.756 7.805 1.00 98.31 282 GLU A CA 1
ATOM 2236 C C . GLU A 1 282 ? -2.607 5.646 7.498 1.00 98.31 282 GLU A C 1
ATOM 2238 O O . GLU A 1 282 ? -2.596 6.840 7.784 1.00 98.31 282 GLU A O 1
ATOM 2243 N N . ASP A 1 283 ? -1.595 5.062 6.850 1.00 98.12 283 ASP A N 1
ATOM 2244 C CA . ASP A 1 283 ? -0.442 5.780 6.288 1.00 98.12 283 ASP A CA 1
ATOM 2245 C C . ASP A 1 283 ? -0.796 6.294 4.883 1.00 98.12 283 ASP A C 1
ATOM 2247 O O . ASP A 1 283 ? -0.448 5.719 3.841 1.00 98.12 283 ASP A O 1
ATOM 2251 N N . HIS A 1 284 ? -1.646 7.316 4.873 1.00 98.38 284 HIS A N 1
ATOM 2252 C CA . HIS A 1 284 ? -2.169 7.977 3.684 1.00 98.38 284 HIS A CA 1
ATOM 2253 C C . HIS A 1 284 ? -2.652 9.384 4.056 1.00 98.38 284 HIS A C 1
ATOM 2255 O O . HIS A 1 284 ? -2.899 9.674 5.229 1.00 98.38 284 HIS A O 1
ATOM 2261 N N . PHE A 1 285 ? -2.809 10.263 3.068 1.00 98.38 285 PHE A N 1
ATOM 2262 C CA . PHE A 1 285 ? -3.451 11.552 3.284 1.00 98.38 285 PHE A CA 1
ATOM 2263 C C . PHE A 1 285 ? -4.890 11.358 3.781 1.00 98.38 285 PHE A C 1
ATOM 2265 O O . PHE A 1 285 ? -5.610 10.471 3.317 1.00 98.38 285 PHE A O 1
ATOM 2272 N N . GLN A 1 286 ? -5.321 12.198 4.723 1.00 97.31 286 GLN A N 1
ATOM 2273 C CA . GLN A 1 286 ? -6.628 12.090 5.388 1.00 97.31 286 GLN A CA 1
ATOM 2274 C C . GLN A 1 286 ? -7.839 12.121 4.433 1.00 97.31 286 GLN A C 1
ATOM 2276 O O . GLN A 1 286 ? -8.940 11.715 4.819 1.00 97.31 286 GLN A O 1
ATOM 2281 N N . PHE A 1 287 ? -7.641 12.589 3.198 1.00 96.19 287 PHE A N 1
ATOM 2282 C CA . PHE A 1 287 ? -8.639 12.601 2.135 1.00 96.19 287 PHE A CA 1
ATOM 2283 C C . PHE A 1 287 ? -8.320 11.552 1.064 1.00 96.19 287 PHE A C 1
ATOM 2285 O O . PHE A 1 287 ? -7.200 11.488 0.562 1.00 96.19 287 PHE A O 1
ATOM 2292 N N . GLY A 1 288 ? -9.333 10.759 0.703 1.00 93.75 288 GLY A N 1
ATOM 2293 C CA . GLY A 1 288 ? -9.278 9.737 -0.351 1.00 93.75 288 GLY A CA 1
ATOM 2294 C C . GLY A 1 288 ? -8.750 8.370 0.099 1.00 93.75 288 GLY A C 1
ATOM 2295 O O . GLY A 1 288 ? -8.768 7.419 -0.677 1.00 93.75 288 GLY A O 1
ATOM 2296 N N . GLY A 1 289 ? -8.344 8.249 1.365 1.00 96.19 289 GLY A N 1
ATOM 2297 C CA . GLY A 1 289 ? -8.003 6.982 2.007 1.00 96.19 289 GLY A CA 1
ATOM 2298 C C . GLY A 1 289 ? -9.219 6.160 2.463 1.00 96.19 289 GLY A C 1
ATOM 2299 O O . GLY A 1 289 ? -10.381 6.491 2.185 1.00 96.19 289 GLY A O 1
ATOM 2300 N N . ILE A 1 290 ? -8.969 5.089 3.221 1.00 97.81 290 ILE A N 1
ATOM 2301 C CA . ILE A 1 290 ? -10.037 4.219 3.743 1.00 97.81 290 ILE A CA 1
ATOM 2302 C C . ILE A 1 290 ? -10.926 4.948 4.752 1.00 97.81 290 ILE A C 1
ATOM 2304 O O . ILE A 1 290 ? -12.137 4.726 4.779 1.00 97.81 290 ILE A O 1
ATOM 2308 N N . GLY A 1 291 ? -10.371 5.880 5.529 1.00 97.50 291 GLY A N 1
ATOM 2309 C CA . GLY A 1 291 ? -11.116 6.661 6.507 1.00 97.50 291 GLY A CA 1
ATOM 2310 C C . GLY A 1 291 ? -12.175 7.544 5.857 1.00 97.50 291 GLY A C 1
ATOM 2311 O O . GLY A 1 291 ? -13.278 7.657 6.389 1.00 97.50 291 GLY A O 1
ATOM 2312 N N . THR A 1 292 ? -11.902 8.107 4.675 1.00 95.69 292 THR A N 1
ATOM 2313 C CA . THR A 1 292 ? -12.890 8.894 3.917 1.00 95.69 292 THR A CA 1
ATOM 2314 C C . THR A 1 292 ? -14.084 8.045 3.472 1.00 95.69 292 THR A C 1
ATOM 2316 O O . THR A 1 292 ? -15.197 8.554 3.393 1.00 95.69 292 THR A O 1
ATOM 2319 N N . ARG A 1 293 ? -13.877 6.748 3.223 1.00 95.31 293 ARG A N 1
ATOM 2320 C CA . ARG A 1 293 ? -14.921 5.827 2.746 1.00 95.31 293 ARG A CA 1
ATOM 2321 C C . ARG A 1 293 ? -15.667 5.119 3.875 1.00 95.31 293 ARG A C 1
ATOM 2323 O O . ARG A 1 293 ? -16.849 4.831 3.732 1.00 95.31 293 ARG A O 1
ATOM 2330 N N . ILE A 1 294 ? -14.996 4.858 4.995 1.00 97.69 294 ILE A N 1
ATOM 2331 C CA . ILE A 1 294 ? -15.585 4.182 6.156 1.00 97.69 294 ILE A CA 1
ATOM 2332 C C . ILE A 1 294 ? -16.415 5.150 7.003 1.00 97.69 294 ILE A C 1
ATOM 2334 O O . ILE A 1 294 ? -17.514 4.794 7.422 1.00 97.69 294 ILE A O 1
ATOM 2338 N N . LYS A 1 295 ? -15.930 6.380 7.239 1.00 97.69 295 LYS A N 1
ATOM 2339 C CA . LYS A 1 295 ? -16.615 7.355 8.108 1.00 97.69 295 LYS A CA 1
ATOM 2340 C C . LYS A 1 295 ? -18.089 7.571 7.745 1.00 97.69 295 LYS A C 1
ATOM 2342 O O . LYS A 1 295 ? -18.892 7.456 8.665 1.00 97.69 295 LYS A O 1
ATOM 2347 N N . PRO A 1 296 ? -18.479 7.829 6.477 1.00 96.94 296 PRO A N 1
ATOM 2348 C CA . PRO A 1 296 ? -19.883 8.070 6.140 1.00 96.94 296 PRO A CA 1
ATOM 2349 C C . PRO A 1 296 ? -20.791 6.901 6.523 1.00 96.94 296 PRO A C 1
ATOM 2351 O O . PRO A 1 296 ? -21.855 7.113 7.085 1.00 96.94 296 PRO A O 1
ATOM 2354 N N . VAL A 1 297 ? -20.330 5.665 6.314 1.00 96.44 297 VAL A N 1
ATOM 2355 C CA . VAL A 1 297 ? -21.093 4.450 6.641 1.00 96.44 297 VAL A CA 1
ATOM 2356 C C . VAL A 1 297 ? -21.241 4.251 8.155 1.00 96.44 297 VAL A C 1
ATOM 2358 O O . VAL A 1 297 ? -22.201 3.647 8.626 1.00 96.44 297 VAL A O 1
ATOM 2361 N N . LEU A 1 298 ? -20.297 4.771 8.940 1.00 97.69 298 LEU A N 1
ATOM 2362 C CA . LEU A 1 298 ? -20.363 4.739 10.397 1.00 97.69 298 LEU A CA 1
ATOM 2363 C C . LEU A 1 298 ? -21.300 5.807 10.979 1.00 97.69 298 LEU A C 1
ATOM 2365 O O . LEU A 1 298 ? -21.800 5.604 12.082 1.00 97.69 298 LEU A O 1
ATOM 2369 N N . MET A 1 299 ? -21.551 6.919 10.275 1.00 95.06 299 MET A N 1
ATOM 2370 C CA . MET A 1 299 ? -22.353 8.039 10.798 1.00 95.06 299 MET A CA 1
ATOM 2371 C C . MET A 1 299 ? -23.814 7.667 11.088 1.00 95.06 299 MET A C 1
ATOM 2373 O O . MET A 1 299 ? -24.435 8.303 11.937 1.00 95.06 299 MET A O 1
ATOM 2377 N N . ASP A 1 300 ? -24.329 6.600 10.474 1.00 93.06 300 ASP A N 1
ATOM 2378 C CA . ASP A 1 300 ? -25.675 6.076 10.740 1.00 93.06 300 ASP A CA 1
ATOM 2379 C C . ASP A 1 300 ? -25.798 5.378 12.111 1.00 93.06 300 ASP A C 1
ATOM 2381 O O . ASP A 1 300 ? -26.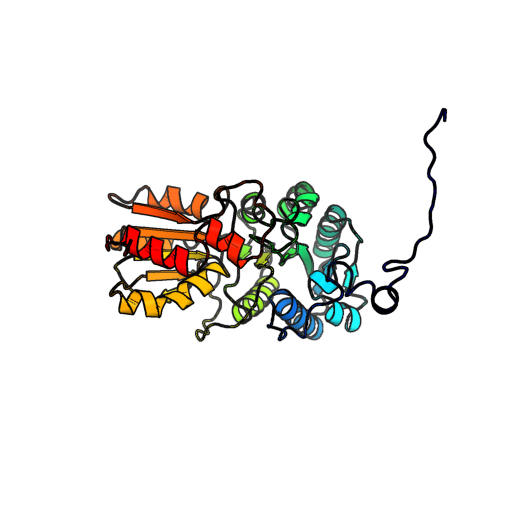896 5.049 12.565 1.00 93.06 300 ASP A O 1
ATOM 2385 N N . ILE A 1 301 ? -24.681 5.127 12.804 1.00 97.62 301 ILE A N 1
ATOM 2386 C CA . ILE A 1 301 ? -24.666 4.455 14.106 1.00 97.62 301 ILE A CA 1
ATOM 2387 C C . ILE A 1 301 ? -24.795 5.492 15.228 1.00 97.62 301 ILE A C 1
ATOM 2389 O O . ILE A 1 301 ? -23.864 6.235 15.541 1.00 97.62 301 ILE A O 1
ATOM 2393 N N . THR A 1 302 ? -25.939 5.500 15.915 1.00 96.62 302 THR A N 1
ATOM 2394 C CA . THR A 1 302 ? -26.187 6.423 17.031 1.00 96.62 302 THR A CA 1
ATOM 2395 C C . THR A 1 302 ? -25.168 6.266 18.166 1.00 96.62 302 THR A C 1
ATOM 2397 O O . THR A 1 302 ? -24.974 5.178 18.721 1.00 96.62 302 THR A O 1
ATOM 2400 N N . GLY A 1 303 ? -24.570 7.392 18.567 1.00 95.56 303 GLY A N 1
ATOM 2401 C CA . GLY A 1 303 ? -23.611 7.466 19.672 1.00 95.56 303 GLY A CA 1
ATOM 2402 C C . GLY A 1 303 ? -22.196 7.010 19.314 1.00 95.56 303 GLY A C 1
ATOM 2403 O O . GLY A 1 303 ? -21.379 6.841 20.219 1.00 95.56 303 GLY A O 1
ATOM 2404 N N . ILE A 1 304 ? -21.900 6.803 18.026 1.00 97.94 304 ILE A N 1
ATOM 2405 C CA . ILE A 1 304 ? -20.556 6.450 17.578 1.00 97.94 304 ILE A CA 1
ATOM 2406 C C . ILE A 1 304 ? -19.575 7.613 17.783 1.00 97.94 304 ILE A C 1
ATOM 2408 O O . ILE A 1 304 ? -19.868 8.772 17.489 1.00 97.94 304 ILE A O 1
ATOM 2412 N N . LYS A 1 305 ? -18.381 7.297 18.280 1.00 97.50 305 LYS A N 1
ATOM 2413 C CA . LYS A 1 305 ? -17.236 8.201 18.381 1.00 97.50 305 LYS A CA 1
ATOM 2414 C C . LYS A 1 305 ? -16.161 7.697 17.438 1.00 97.50 305 LYS A C 1
ATOM 2416 O O . LYS A 1 305 ? -15.688 6.575 17.595 1.00 97.50 305 LYS A O 1
ATOM 2421 N N . ILE A 1 306 ? -15.776 8.527 16.476 1.00 98.12 306 ILE A N 1
ATOM 2422 C CA . ILE A 1 306 ? -14.797 8.160 15.453 1.00 98.12 306 ILE A CA 1
ATOM 2423 C C . ILE A 1 306 ? -13.586 9.073 15.580 1.00 98.12 306 ILE A C 1
ATOM 2425 O O . ILE A 1 306 ? -13.706 10.298 15.508 1.00 98.12 306 ILE A O 1
ATOM 2429 N N . LYS A 1 307 ? -12.408 8.471 15.708 1.00 98.12 307 LYS A N 1
ATOM 2430 C CA . LYS A 1 307 ? -11.126 9.129 15.482 1.00 98.12 307 LYS A CA 1
ATOM 2431 C C . LYS A 1 307 ? -10.492 8.566 14.221 1.00 98.12 307 LYS A C 1
ATOM 2433 O O . LYS A 1 307 ? -10.564 7.373 13.952 1.00 98.12 307 LYS A O 1
ATOM 2438 N N . HIS A 1 308 ? -9.841 9.435 13.461 1.00 98.50 308 HIS A N 1
ATOM 2439 C CA . HIS A 1 308 ? -9.061 9.061 12.291 1.00 98.50 308 HIS A CA 1
ATOM 2440 C C . HIS A 1 308 ? -7.660 9.641 12.414 1.00 98.50 308 HIS A C 1
ATOM 2442 O O . HIS A 1 308 ? -7.510 10.857 12.540 1.00 98.50 308 HIS A O 1
ATOM 2448 N N . LEU A 1 309 ? -6.671 8.754 12.430 1.00 98.69 309 LEU A N 1
ATOM 2449 C CA . LEU A 1 309 ? -5.254 9.065 12.356 1.00 98.69 309 LEU A CA 1
ATOM 2450 C C . LEU A 1 309 ? -4.788 8.811 10.925 1.00 98.69 309 LEU A C 1
ATOM 2452 O O . LEU A 1 309 ? -4.924 7.706 10.398 1.00 98.69 309 LEU A O 1
ATOM 2456 N N . ALA A 1 310 ? -4.285 9.869 10.307 1.00 98.56 310 ALA A N 1
ATOM 2457 C CA . ALA A 1 310 ? -3.809 9.904 8.937 1.00 98.56 310 ALA A CA 1
ATOM 2458 C C . ALA A 1 310 ? -2.849 11.085 8.774 1.00 98.56 310 ALA A C 1
ATOM 2460 O O . ALA A 1 310 ? -2.755 11.951 9.649 1.00 98.56 310 ALA A O 1
ATOM 2461 N N . VAL A 1 311 ? -2.169 11.150 7.633 1.00 98.50 311 VAL A N 1
ATOM 2462 C CA . VAL A 1 311 ? -1.336 12.301 7.283 1.00 98.50 311 VAL A CA 1
ATOM 2463 C C . VAL A 1 311 ? -2.244 13.499 7.006 1.00 98.50 311 VAL A C 1
ATOM 2465 O O . VAL A 1 311 ? -3.131 13.440 6.152 1.00 98.50 311 VAL A O 1
ATOM 2468 N N . THR A 1 312 ? -2.045 14.590 7.742 1.00 97.75 312 THR A N 1
ATOM 2469 C CA . THR A 1 312 ? -2.908 15.782 7.668 1.00 97.75 312 THR A CA 1
ATOM 2470 C C . THR A 1 312 ? -2.330 16.906 6.814 1.00 97.75 312 THR A C 1
ATOM 2472 O O . THR A 1 312 ? -3.071 17.798 6.405 1.00 97.75 312 THR A O 1
ATOM 2475 N N . GLU A 1 313 ? -1.035 16.855 6.508 1.00 96.31 313 GLU A N 1
ATOM 2476 C CA . GLU A 1 313 ? -0.336 17.837 5.680 1.00 96.31 313 GLU A CA 1
ATOM 2477 C C . GLU A 1 313 ? -0.210 17.333 4.243 1.00 96.31 313 GLU A C 1
ATOM 2479 O O . GLU A 1 313 ? 0.182 16.193 4.010 1.00 96.31 313 GLU A O 1
ATOM 2484 N N . THR A 1 314 ? -0.500 18.197 3.271 1.00 95.00 314 THR A N 1
ATOM 2485 C CA . THR A 1 314 ? -0.330 17.881 1.843 1.00 95.00 314 THR A CA 1
ATOM 2486 C C . THR A 1 314 ? 1.140 17.670 1.474 1.00 95.00 314 THR A C 1
ATOM 2488 O O . THR A 1 314 ? 1.449 16.871 0.596 1.00 95.00 314 THR A O 1
ATOM 2491 N N . TYR A 1 315 ? 2.051 18.370 2.157 1.00 96.62 315 TYR A N 1
ATOM 2492 C CA . TYR A 1 315 ? 3.490 18.320 1.903 1.00 96.62 315 TYR A CA 1
ATOM 2493 C C . TYR A 1 315 ? 4.261 18.031 3.197 1.00 96.62 315 TYR A C 1
ATOM 2495 O O . TYR A 1 315 ? 4.846 18.953 3.772 1.00 96.62 315 TYR A O 1
ATOM 2503 N N . PRO A 1 316 ? 4.262 16.773 3.679 1.00 96.81 316 PRO A N 1
ATOM 2504 C CA . PRO A 1 316 ? 5.072 16.391 4.828 1.00 96.81 316 PRO A CA 1
ATOM 2505 C C . PRO A 1 316 ? 6.550 16.753 4.615 1.00 96.81 316 PRO A C 1
ATOM 2507 O O . PRO A 1 316 ? 7.069 16.584 3.503 1.00 96.81 316 PRO A O 1
ATOM 2510 N N . PRO A 1 317 ? 7.246 17.245 5.652 1.00 96.25 317 PRO A N 1
ATOM 2511 C CA . PRO A 1 317 ? 8.629 17.692 5.528 1.00 96.25 317 PRO A CA 1
ATOM 2512 C C . PRO A 1 317 ? 9.605 16.522 5.316 1.00 96.25 317 PRO A C 1
ATOM 2514 O O . PRO A 1 317 ? 9.236 15.348 5.281 1.00 96.25 317 PRO A O 1
ATOM 2517 N N . VAL A 1 318 ? 10.891 16.846 5.178 1.00 96.19 318 VAL A N 1
ATOM 2518 C CA . VAL A 1 318 ? 11.968 15.851 5.266 1.00 96.19 318 VAL A CA 1
ATOM 2519 C C . VAL A 1 318 ? 12.066 15.348 6.709 1.00 96.19 318 VAL A C 1
ATOM 2521 O O . VAL A 1 318 ? 12.025 16.140 7.647 1.00 96.19 318 VAL A O 1
ATOM 2524 N N . GLY A 1 319 ? 12.238 14.041 6.877 1.00 94.25 319 GLY A N 1
ATOM 2525 C CA . GLY A 1 319 ? 12.485 13.403 8.165 1.00 94.25 319 GLY A CA 1
ATOM 2526 C C . GLY A 1 319 ? 12.741 11.910 7.999 1.00 94.25 319 GLY A C 1
ATOM 2527 O O . GLY A 1 319 ? 12.575 11.347 6.909 1.00 94.25 319 GLY A O 1
ATOM 2528 N N . THR A 1 320 ? 13.151 11.252 9.076 1.00 95.00 320 THR A N 1
ATOM 2529 C CA . THR A 1 320 ? 13.100 9.790 9.158 1.00 95.00 320 THR A CA 1
ATOM 2530 C C . THR A 1 320 ? 11.644 9.318 9.179 1.00 95.00 320 THR A C 1
ATOM 2532 O O . THR A 1 320 ? 10.727 10.071 9.505 1.00 95.00 320 THR A O 1
ATOM 2535 N N . ARG A 1 321 ? 11.402 8.048 8.836 1.00 93.75 321 ARG A N 1
ATOM 2536 C CA . ARG A 1 321 ? 10.038 7.499 8.837 1.00 93.75 321 ARG A CA 1
ATOM 2537 C C . ARG A 1 321 ? 9.429 7.541 10.240 1.00 93.75 321 ARG A C 1
ATOM 2539 O O . ARG A 1 321 ? 8.260 7.869 10.371 1.00 93.75 321 ARG A O 1
ATOM 2546 N N . GLU A 1 322 ? 10.225 7.278 11.272 1.00 95.25 322 GLU A N 1
ATOM 2547 C CA . GLU A 1 322 ? 9.796 7.338 12.672 1.00 95.25 322 GLU A CA 1
ATOM 2548 C C . GLU A 1 322 ? 9.361 8.750 13.089 1.00 95.25 322 GLU A C 1
ATOM 2550 O O . GLU A 1 322 ? 8.263 8.914 13.618 1.00 95.25 322 GLU A O 1
ATOM 2555 N N . GLU A 1 323 ? 10.163 9.777 12.787 1.00 97.19 323 GLU A N 1
ATOM 2556 C CA . GLU A 1 323 ? 9.819 11.178 13.077 1.00 97.19 323 GLU A CA 1
ATOM 2557 C C . GLU A 1 323 ? 8.540 11.610 12.351 1.00 97.19 323 GLU A C 1
ATOM 2559 O O . GLU A 1 323 ? 7.666 12.245 12.947 1.00 97.19 323 GLU A O 1
ATOM 2564 N N . LEU A 1 324 ? 8.410 11.241 11.072 1.00 97.69 324 LEU A N 1
ATOM 2565 C CA . LEU A 1 324 ? 7.227 11.555 10.274 1.00 97.69 324 LEU A CA 1
ATOM 2566 C C . LEU A 1 324 ? 5.981 10.843 10.815 1.00 97.69 324 LEU A C 1
ATOM 2568 O O . LEU A 1 324 ? 4.936 11.471 10.950 1.00 97.69 324 LEU A O 1
ATOM 2572 N N . LEU A 1 325 ? 6.073 9.561 11.177 1.00 98.25 325 LEU A N 1
ATOM 2573 C CA . LEU A 1 325 ? 4.955 8.834 11.780 1.00 98.25 325 LEU A CA 1
ATOM 2574 C C . LEU A 1 325 ? 4.567 9.440 13.134 1.00 98.25 325 LEU A C 1
ATOM 2576 O O . LEU A 1 325 ? 3.384 9.687 13.370 1.00 98.25 325 LEU A O 1
ATOM 2580 N N . LYS A 1 326 ? 5.544 9.752 13.995 1.00 98.12 326 LYS A N 1
ATOM 2581 C CA . LYS A 1 326 ? 5.308 10.395 15.296 1.00 98.12 326 LYS A CA 1
ATOM 2582 C C . LYS A 1 326 ? 4.605 11.744 15.149 1.00 98.12 326 LYS A C 1
ATOM 2584 O O . LYS A 1 326 ? 3.656 12.013 15.883 1.00 98.12 326 LYS A O 1
ATOM 2589 N N . ARG A 1 327 ? 4.991 12.554 14.154 1.00 97.75 327 ARG A N 1
ATOM 2590 C CA . ARG A 1 327 ? 4.352 13.849 13.845 1.00 97.75 327 ARG A CA 1
ATOM 2591 C C . ARG A 1 327 ? 2.834 13.739 13.678 1.00 97.75 327 ARG A C 1
ATOM 2593 O O . ARG A 1 327 ? 2.115 14.633 14.117 1.00 97.75 327 ARG A O 1
ATOM 2600 N N . TYR A 1 328 ? 2.351 12.656 13.072 1.00 98.25 328 TYR A N 1
ATOM 2601 C CA . TYR A 1 328 ? 0.923 12.431 12.822 1.00 98.25 328 TYR A CA 1
ATOM 2602 C C . TYR A 1 328 ? 0.300 11.372 13.747 1.00 98.25 328 TYR A C 1
ATOM 2604 O O . TYR A 1 328 ? -0.814 10.919 13.485 1.00 98.25 328 TYR A O 1
ATOM 2612 N N . LYS A 1 329 ? 0.994 10.984 14.832 1.00 98.31 329 LYS A N 1
ATOM 2613 C CA . LYS A 1 329 ? 0.586 9.919 15.773 1.00 98.31 329 LYS A CA 1
ATOM 2614 C C . LYS A 1 329 ? 0.334 8.558 15.102 1.00 98.31 329 LYS A C 1
ATOM 2616 O O . LYS A 1 329 ? -0.505 7.786 15.545 1.00 98.31 329 LYS A O 1
ATOM 2621 N N . LEU A 1 330 ? 1.051 8.269 14.020 1.00 98.56 330 LEU A N 1
ATOM 2622 C CA . LEU A 1 330 ? 0.986 7.005 13.278 1.00 98.56 330 LEU A CA 1
ATOM 2623 C C . LEU A 1 330 ? 2.069 6.000 13.710 1.00 98.56 330 LEU A C 1
ATOM 2625 O O . LEU A 1 330 ? 2.131 4.897 13.172 1.00 98.56 330 LEU A O 1
ATOM 2629 N N . ASN A 1 331 ? 2.942 6.373 14.650 1.00 98.25 331 ASN A N 1
ATOM 2630 C CA . ASN A 1 331 ? 3.856 5.440 15.306 1.00 98.25 331 ASN A CA 1
ATOM 2631 C C . ASN A 1 331 ? 3.145 4.700 16.455 1.00 98.25 331 ASN A C 1
ATOM 2633 O O . ASN A 1 331 ? 2.094 5.130 16.922 1.00 98.25 331 ASN A O 1
ATOM 2637 N N . GLU A 1 332 ? 3.742 3.608 16.931 1.00 98.50 332 GLU A N 1
ATOM 2638 C CA . GLU A 1 332 ? 3.199 2.756 18.003 1.00 98.50 332 GLU A CA 1
ATOM 2639 C C . GLU A 1 332 ? 2.794 3.557 19.259 1.00 98.50 332 GLU A C 1
ATOM 2641 O O . GLU A 1 332 ? 1.658 3.452 19.718 1.00 98.50 332 GLU A O 1
ATOM 2646 N N . GLU A 1 333 ? 3.674 4.439 19.747 1.00 98.19 333 GLU A N 1
ATOM 2647 C CA . GLU A 1 333 ? 3.411 5.341 20.882 1.00 98.19 333 GLU A CA 1
ATOM 2648 C C . GLU A 1 333 ? 2.184 6.239 20.639 1.00 98.19 333 GLU A C 1
ATOM 2650 O O . GLU A 1 333 ? 1.250 6.253 21.440 1.00 98.19 333 GLU A O 1
ATOM 2655 N N . GLY A 1 334 ? 2.132 6.942 19.501 1.00 98.31 334 GLY A N 1
ATOM 2656 C CA . GLY A 1 334 ? 1.035 7.857 19.185 1.00 98.31 334 GLY A CA 1
ATOM 2657 C C . GLY A 1 334 ? -0.312 7.156 18.985 1.00 98.31 334 GLY A C 1
ATOM 2658 O O . GLY A 1 334 ? -1.351 7.708 19.359 1.00 98.31 334 GLY A O 1
ATOM 2659 N N . ILE A 1 335 ? -0.306 5.935 18.440 1.00 98.75 335 ILE A N 1
ATOM 2660 C CA . ILE A 1 335 ? -1.512 5.107 18.311 1.00 98.75 335 ILE A CA 1
ATOM 2661 C C . ILE A 1 335 ? -1.997 4.670 19.701 1.00 98.75 335 ILE A C 1
ATOM 2663 O O . ILE A 1 335 ? -3.195 4.778 19.977 1.00 98.75 335 ILE A O 1
ATOM 2667 N N . LYS A 1 336 ? -1.095 4.220 20.587 1.00 98.44 336 LYS A N 1
ATOM 2668 C CA . LYS A 1 336 ? -1.428 3.820 21.966 1.00 98.44 336 LYS A CA 1
ATOM 2669 C C . LYS A 1 336 ? -2.047 4.973 22.758 1.00 98.44 336 LYS A C 1
ATOM 2671 O O . LYS A 1 336 ? -3.141 4.807 23.298 1.00 98.44 336 LYS A O 1
ATOM 2676 N N . GLU A 1 337 ? -1.415 6.149 22.749 1.00 97.75 337 GLU A N 1
ATOM 2677 C CA . GLU A 1 337 ? -1.945 7.362 23.396 1.00 97.75 337 GLU A CA 1
ATOM 2678 C C . GLU A 1 337 ? -3.373 7.679 22.931 1.00 97.75 337 GLU A C 1
ATOM 2680 O O . GLU A 1 337 ? -4.245 8.067 23.712 1.00 97.75 337 GLU A O 1
ATOM 2685 N N . GLU A 1 338 ? -3.631 7.534 21.630 1.00 98.19 338 GLU A N 1
ATOM 2686 C CA . GLU A 1 338 ? -4.944 7.814 21.068 1.00 98.19 338 GLU A CA 1
ATOM 2687 C C . GLU A 1 338 ? -5.984 6.763 21.485 1.00 98.19 338 GLU A C 1
ATOM 2689 O O . GLU A 1 338 ? -7.133 7.125 21.753 1.00 98.19 338 GLU A O 1
ATOM 2694 N N . CYS A 1 339 ? -5.594 5.491 21.615 1.00 98.06 339 CYS A N 1
ATOM 2695 C CA . CYS A 1 339 ? -6.457 4.444 22.168 1.00 98.06 339 CYS A CA 1
ATOM 2696 C C . CYS A 1 339 ? -6.878 4.774 23.609 1.00 98.06 339 CYS A C 1
ATOM 2698 O O . CYS A 1 339 ? -8.075 4.797 23.913 1.00 98.06 339 CYS A O 1
ATOM 2700 N N . GLU A 1 340 ? -5.917 5.110 24.473 1.00 96.56 340 GLU A N 1
ATOM 2701 C CA . GLU A 1 340 ? -6.159 5.493 25.873 1.00 96.56 340 GLU A CA 1
ATOM 2702 C C . GLU A 1 340 ? -7.096 6.703 25.978 1.00 96.56 340 GLU A C 1
ATOM 2704 O O . GLU A 1 340 ? -8.071 6.694 26.742 1.00 96.56 340 GLU A O 1
ATOM 2709 N N . ARG A 1 341 ? -6.854 7.719 25.138 1.00 96.06 341 ARG A N 1
ATOM 2710 C CA . ARG A 1 341 ? -7.663 8.941 25.064 1.00 96.06 341 ARG A CA 1
ATOM 2711 C C . ARG A 1 341 ? -9.113 8.660 24.674 1.00 96.06 341 ARG A C 1
ATOM 2713 O O . ARG A 1 341 ? -10.024 9.277 25.227 1.00 96.06 341 ARG A O 1
ATOM 2720 N N . ILE A 1 342 ? -9.346 7.761 23.715 1.00 95.62 342 ILE A N 1
ATOM 2721 C CA . ILE A 1 342 ? -10.697 7.411 23.247 1.00 95.62 342 ILE A CA 1
ATOM 2722 C C . ILE A 1 342 ? -11.458 6.610 24.306 1.00 95.62 342 ILE A C 1
ATOM 2724 O O . ILE A 1 342 ? -12.658 6.836 24.502 1.00 95.62 342 ILE A O 1
ATOM 2728 N N . VAL A 1 343 ? -10.781 5.682 24.986 1.00 94.38 343 VAL A N 1
ATOM 2729 C CA . VAL A 1 343 ? -11.395 4.856 26.036 1.00 94.38 343 VAL A CA 1
ATOM 2730 C C . VAL A 1 343 ? -11.685 5.680 27.295 1.00 94.38 343 VAL A C 1
ATOM 2732 O O . VAL A 1 343 ? -12.675 5.399 27.971 1.00 94.38 343 VAL A O 1
ATOM 2735 N N . GLY A 1 344 ? -10.923 6.753 27.537 1.00 85.25 344 GLY A N 1
ATOM 2736 C CA . GLY A 1 344 ? -11.145 7.710 28.624 1.00 85.25 344 GLY A CA 1
ATOM 2737 C C . GLY A 1 344 ? -10.197 7.539 29.812 1.00 85.25 344 GLY A C 1
ATOM 2738 O O . GLY A 1 344 ? -10.517 8.000 30.909 1.00 85.25 344 GLY A O 1
ATOM 2739 N N . LYS A 1 345 ? -9.039 6.894 29.620 1.00 71.50 345 LYS A N 1
ATOM 2740 C CA . LYS A 1 345 ? -7.978 6.872 30.632 1.00 71.50 345 LYS A CA 1
ATOM 2741 C C . LYS A 1 345 ? -7.258 8.223 30.680 1.00 71.50 345 LYS A C 1
ATOM 2743 O O . LYS A 1 345 ? -7.057 8.870 29.653 1.00 71.50 345 LYS A O 1
ATOM 2748 N N . LYS A 1 346 ? -6.874 8.667 31.885 1.00 54.59 346 LYS A N 1
ATOM 2749 C CA . LYS A 1 346 ? -5.996 9.835 32.050 1.00 54.59 346 LYS A CA 1
ATOM 2750 C C . LYS A 1 346 ? -4.625 9.484 31.474 1.00 54.59 346 LYS A C 1
ATOM 2752 O O . LYS A 1 346 ? -3.981 8.581 31.992 1.00 54.59 346 LYS A O 1
ATOM 2757 N N . ILE A 1 347 ? -4.199 10.211 30.446 1.00 54.44 347 ILE A N 1
ATOM 2758 C CA . ILE A 1 347 ? -2.817 10.175 29.958 1.00 54.44 347 ILE A CA 1
ATOM 2759 C C . ILE A 1 347 ? -1.942 10.716 31.102 1.00 54.44 347 ILE A C 1
ATOM 2761 O O . ILE A 1 347 ? -2.244 11.815 31.586 1.00 54.44 347 ILE A O 1
ATOM 2765 N N . PRO A 1 348 ? -0.927 9.981 31.592 1.00 49.94 348 PRO A N 1
ATOM 2766 C CA . PRO A 1 348 ? 0.056 10.549 32.505 1.00 49.94 348 PRO A CA 1
ATOM 2767 C C . PRO A 1 348 ? 0.706 11.752 31.810 1.00 49.94 348 PRO A C 1
ATOM 2769 O O . PRO A 1 348 ? 1.279 11.604 30.735 1.00 49.94 348 PRO A O 1
ATOM 2772 N N . THR A 1 349 ? 0.509 12.943 32.375 1.00 43.81 349 THR A N 1
ATOM 2773 C CA . THR A 1 349 ? 1.098 14.204 31.894 1.00 43.81 349 THR A CA 1
ATOM 2774 C C . THR A 1 349 ? 2.607 14.208 31.985 1.00 43.81 349 THR A C 1
ATOM 2776 O O . THR A 1 349 ? 3.102 13.714 33.027 1.00 43.81 349 THR A O 1
#

pLDDT: mean 94.03, std 10.41, range [41.38, 98.94]

Solvent-accessible surface area (backbone atoms only — not comparable to full-atom values): 18692 Å² total; per-residue (Å²): 140,78,98,62,95,78,86,84,90,78,90,83,61,64,46,70,98,39,71,72,27,52,75,38,43,78,75,46,67,84,49,71,96,78,74,71,92,68,81,82,69,59,27,38,35,53,46,50,18,55,45,49,36,57,45,49,77,77,35,87,50,50,30,44,34,25,42,68,36,45,74,76,48,24,40,52,68,32,36,75,76,39,52,96,40,42,45,71,60,37,93,31,47,41,55,45,47,42,50,35,27,53,41,19,77,71,71,32,44,27,34,42,39,43,42,28,39,56,50,64,70,17,49,64,32,49,47,57,44,25,55,72,63,63,29,37,39,34,37,42,24,34,34,25,9,74,38,53,68,68,18,48,87,42,42,8,34,58,52,53,38,69,54,61,77,44,84,72,35,38,30,33,22,36,46,23,34,66,46,42,52,48,50,54,54,53,49,73,74,49,71,48,29,27,37,40,40,37,44,75,45,71,23,66,67,67,103,67,90,75,79,86,57,84,65,44,54,43,78,80,38,82,47,62,61,30,34,37,41,20,40,13,54,41,30,44,41,56,56,73,40,44,66,64,33,45,78,68,73,42,41,42,22,29,34,31,33,41,27,71,28,58,60,42,56,68,63,50,52,62,51,45,71,73,36,28,33,37,40,33,38,40,68,26,28,58,70,48,32,62,61,56,64,47,48,67,73,47,68,79,40,87,84,53,45,79,49,78,40,30,38,85,61,96,62,50,70,65,37,53,49,67,58,52,26,49,74,44,33,67,30,51,68,40,43,50,56,49,52,39,54,72,70,63,52,84,74,87,128

Radius of gyration: 21.54 Å; Cα contacts (8 Å, |Δi|>4): 700; chains: 1; bounding box: 63×59×62 Å

Nearest PDB structures (foldseek):
  8a9c-assembly1_B  TM=9.376E-01  e=1.569E-31  Klebsiella pneumoniae
  6ouv-assembly1_A  TM=9.134E-01  e=7.148E-32  Deinococcus radiodurans
  8a9c-assembly1_A  TM=9.356E-01  e=4.662E-31  Klebsiella pneumoniae
  6xxg-assembly1_BBB  TM=9.249E-01  e=8.504E-30  Deinococcus radiodurans R1 = ATCC 13939 = DSM 20539
  8ogh-assembly1_B  TM=9.088E-01  e=8.472E-29  Mycobacterium tuberculosis H37Rv

Secondary structure (DSSP, 8-state):
--SS---------TTTT-HHHHH-TTTTSS--TT------PPBHHHHHHHHHHHHHHH-TTEEEEESS-HHHHT-HHHHHH-GGGEEE--S-HHHHHHHHHHHHHTT-EEEEEEEHHHHGGGHHHIIIIIITTT---EEEEES-BSPSSS-GGG-B-SHHHHHTT-SS-EEE--SSHHHHHHHHHHHHH-SS-EEEE--SSB-PPPS------TT-PEEEE--SSEEEEE-THHHHHHHHTHHHHHHTT--EEEEE--EEES--HHHHHHHHHHH-EEEEEEEEETTTSHHHHHHHHHTTSTT-EEEEEEE--SS--S--HHHHHHHTT-SHHHHHHHHHHHHTPPPP-

Mean predicted aligned error: 4.89 Å